Protein AF-A0A1C6DFA5-F1 (afdb_monomer_lite)

Sequence (339 aa):
MYQYFETCDNVVIASPIYFSELTGKLLDIGSRLQLYFSAKQFLHESPELKQKKGVVLLAGGGSGNPQKAYETAVCLMHYMNVQQISPLVCSHNTDHVPAEKDERVLSEIKKTAEFLNPSREEILFSAASVTMKSTPSEKIDLFRSLFRGREDVYALRWHNQKTGKSGYSPVCRNKWIPGICHLPQVKCADCNYRSYEPVTDKTIYLHLAGKDLLCRDVVGIYPMLPDETTYFLAIDFDEENWMEDVSAVRQVCQEHHIPASVERSRSGNGAHLWIFFDTPISAKTARQLGSCLLTLAMQQRHEIHFDSYDRMFPNQDTMPSGGFGNLIALPLQKQALVQ

Secondary structure (DSSP, 8-state):
-HHHHHH-SEEEEEEE-BTTB--HHHHHHHHTTHHHHHHHHHS-----PPPEEEEEEEEE-TT--THHHHHHHHHHHHHTTEEEEPPPEEEE-TTTS-GGG-HHHHHHHHHHHHHHSPPHHHHHHHHHT--TTS-HHHHHHHHHHHS---SS--EEEEE-TTT--EEEEE-BTTTT-TTT--TTTS-GGG-TT--BPP--HHHHHHHHHT--TT--S-EEE--S-TTSEEEEEEEEEESTTHHHHHHHHHHHHHHTT---EEEE-TTSSEEEEEEEEEEEEEHHHHHHHHHHHHHHHHHH-TT---TTEEEEES--SSPPTTS----EE-S--HHHH--

Foldseek 3Di:
DVVCLQPDQEEEAAAEQDQLAGDPVVVVVLVVLVVQVCCVPPVVHHRPGDEHEYEYEYEYADPHDNVHRVVVVVVSVVSSNHPHYDPHQYHYNCVVPPPVRPVVSVVVVVVVVVVRDDDVCRLVVLLVVDDPPDDLVSVLSNLCVFPDAFQQWKWFKDADPVVRDIDIDIAFPCPPPPPQDPPPVDDPLRHPSGRTDGDDSVLSSQQLQQPDPRRRSFMKHAQQDPVQWGFKKKWKFFAPPQVVLLVLLVVLCVVVVFDWDWDQWLVNGIIIIMGGHPDTDHPVVRVVVVVVSSVVSCVVCVPDPSPRTDAMVQRDRDDPPSDSGDIDTRDNRPSSVVD

pLDDT: mean 88.92, std 9.13, range [52.72, 98.31]

Structure (mmCIF, N/CA/C/O backbone):
data_AF-A0A1C6DFA5-F1
#
_entry.id   AF-A0A1C6DFA5-F1
#
loop_
_atom_site.group_PDB
_atom_site.id
_atom_site.type_symbol
_atom_site.label_atom_id
_atom_site.label_alt_id
_atom_site.label_comp_id
_atom_site.label_asym_id
_atom_site.label_entity_id
_atom_site.label_seq_id
_atom_site.pdbx_PDB_ins_code
_atom_site.Cartn_x
_atom_site.Cartn_y
_atom_site.Cartn_z
_atom_site.occupancy
_atom_site.B_iso_or_equiv
_atom_site.auth_seq_id
_atom_site.auth_comp_id
_atom_site.auth_asym_id
_atom_site.auth_atom_id
_atom_site.pdbx_PDB_model_num
ATOM 1 N N . MET A 1 1 ? 17.724 -23.301 6.711 1.00 74.75 1 MET A N 1
ATOM 2 C CA . MET A 1 1 ? 16.496 -24.130 6.661 1.00 74.75 1 MET A CA 1
ATOM 3 C C . MET A 1 1 ? 15.753 -24.052 7.985 1.00 74.75 1 MET A C 1
ATOM 5 O O . MET A 1 1 ? 14.692 -23.459 7.982 1.00 74.75 1 MET A O 1
ATOM 9 N N . TYR A 1 2 ? 16.313 -24.530 9.102 1.00 80.56 2 TYR A N 1
ATOM 10 C CA . TYR A 1 2 ? 15.643 -24.487 10.416 1.00 80.56 2 TYR A CA 1
ATOM 11 C C . TYR A 1 2 ? 15.208 -23.075 10.853 1.00 80.56 2 TYR A C 1
ATOM 13 O O . TYR A 1 2 ? 14.041 -22.873 11.156 1.00 80.56 2 TYR A O 1
ATOM 21 N N . GLN A 1 3 ? 16.073 -22.066 10.690 1.00 80.81 3 GLN A N 1
ATOM 22 C CA . GLN A 1 3 ? 15.718 -20.656 10.928 1.00 80.81 3 GLN A CA 1
ATOM 23 C C . GLN A 1 3 ? 14.509 -20.166 10.101 1.00 80.81 3 GLN A C 1
ATOM 25 O O . GLN A 1 3 ? 13.749 -19.307 10.546 1.00 80.81 3 GLN A O 1
ATOM 30 N N . TYR A 1 4 ? 14.303 -20.708 8.893 1.00 82.44 4 TYR A N 1
ATOM 31 C CA . TYR A 1 4 ? 13.124 -20.365 8.093 1.00 82.44 4 TYR A CA 1
ATOM 32 C C . TYR A 1 4 ? 11.860 -20.993 8.681 1.00 82.44 4 TYR A C 1
ATOM 34 O O . TYR A 1 4 ? 10.842 -20.317 8.739 1.00 82.44 4 TYR A O 1
ATOM 42 N N . PHE A 1 5 ? 11.929 -22.234 9.176 1.00 82.50 5 PHE A N 1
ATOM 43 C CA . PHE A 1 5 ? 10.799 -22.873 9.859 1.00 82.50 5 PHE A CA 1
ATOM 44 C C . PHE A 1 5 ? 10.437 -22.169 11.170 1.00 82.50 5 PHE A C 1
ATOM 46 O O . PHE A 1 5 ? 9.266 -22.091 11.525 1.00 82.50 5 PHE A O 1
ATOM 53 N N . GLU A 1 6 ? 11.416 -21.617 11.878 1.00 82.12 6 GLU A N 1
ATOM 54 C CA . GLU A 1 6 ? 11.171 -20.865 13.112 1.00 82.12 6 GLU A CA 1
ATOM 55 C C . GLU A 1 6 ? 10.458 -19.535 12.841 1.00 82.12 6 GLU A C 1
ATOM 57 O O . GLU A 1 6 ? 9.523 -19.172 13.553 1.00 82.12 6 GLU A O 1
ATOM 62 N N . THR A 1 7 ? 10.853 -18.822 11.784 1.00 81.75 7 THR A N 1
ATOM 63 C CA . THR A 1 7 ? 10.404 -17.437 11.565 1.00 81.75 7 THR A CA 1
ATOM 64 C C . THR A 1 7 ? 9.184 -17.296 10.658 1.00 81.75 7 THR A C 1
ATOM 66 O O . THR A 1 7 ? 8.437 -16.336 10.852 1.00 81.75 7 THR A O 1
ATOM 69 N N . CYS A 1 8 ? 8.954 -18.215 9.710 1.00 88.06 8 CYS A N 1
ATOM 70 C CA . CYS A 1 8 ? 7.877 -18.074 8.730 1.00 88.06 8 CYS A CA 1
ATOM 71 C C . CYS A 1 8 ? 6.484 -18.250 9.346 1.00 88.06 8 CYS A C 1
ATOM 73 O O . CYS A 1 8 ? 6.281 -19.082 10.230 1.00 88.06 8 CYS A O 1
ATOM 75 N N . ASP A 1 9 ? 5.507 -17.505 8.838 1.00 88.00 9 ASP A N 1
ATOM 76 C CA . ASP A 1 9 ? 4.106 -17.614 9.269 1.00 88.00 9 ASP A CA 1
ATOM 77 C C . ASP A 1 9 ? 3.303 -18.568 8.359 1.00 88.00 9 ASP A C 1
ATOM 79 O O . ASP A 1 9 ? 2.272 -19.110 8.752 1.00 88.00 9 ASP A O 1
ATOM 83 N N . ASN A 1 10 ? 3.833 -18.850 7.162 1.00 93.56 10 ASN A N 1
ATOM 84 C CA . ASN A 1 10 ? 3.204 -19.661 6.123 1.00 93.56 10 ASN A CA 1
ATOM 85 C C . ASN A 1 10 ? 4.173 -20.715 5.559 1.00 93.56 10 ASN A C 1
ATOM 87 O O . ASN A 1 10 ? 5.379 -20.474 5.452 1.00 93.56 10 ASN A O 1
ATOM 91 N N . VAL A 1 11 ? 3.642 -21.872 5.152 1.00 94.69 11 VAL A N 1
ATOM 92 C CA . VAL A 1 11 ? 4.383 -22.940 4.458 1.00 94.69 11 VAL A CA 1
ATOM 93 C C . VAL A 1 11 ? 3.665 -23.311 3.165 1.00 94.69 11 VAL A C 1
ATOM 95 O O . VAL A 1 11 ? 2.495 -23.681 3.174 1.00 94.69 11 VAL A O 1
ATOM 98 N N . VAL A 1 12 ? 4.381 -23.273 2.042 1.00 96.38 12 VAL A N 1
ATOM 99 C CA . VAL A 1 12 ? 3.858 -23.727 0.747 1.00 96.38 12 VAL A CA 1
ATOM 100 C C . VAL A 1 12 ? 4.697 -24.899 0.257 1.00 96.38 12 VAL A C 1
ATOM 102 O O . VAL A 1 12 ? 5.897 -24.750 0.025 1.00 96.38 12 VAL A O 1
ATOM 105 N N . ILE A 1 13 ? 4.071 -26.066 0.092 1.00 96.31 13 ILE A N 1
ATOM 106 C CA . ILE A 1 13 ? 4.693 -27.226 -0.553 1.00 96.31 13 ILE A CA 1
ATOM 107 C C . ILE A 1 13 ? 4.200 -27.269 -1.994 1.00 96.31 13 ILE A C 1
ATOM 109 O O . ILE A 1 13 ? 3.054 -27.622 -2.247 1.00 96.31 13 ILE A O 1
ATOM 113 N N . ALA A 1 14 ? 5.077 -26.918 -2.932 1.00 95.69 14 ALA A N 1
ATOM 114 C CA . ALA A 1 14 ? 4.814 -27.017 -4.362 1.00 95.69 14 ALA A CA 1
ATOM 115 C C . ALA A 1 14 ? 5.649 -28.149 -4.971 1.00 95.69 14 ALA A C 1
ATOM 117 O O . ALA A 1 14 ? 6.875 -28.159 -4.829 1.00 95.69 14 ALA A O 1
ATOM 118 N N . SER A 1 15 ? 5.007 -29.114 -5.632 1.00 95.62 15 SER A N 1
ATOM 119 C CA . SER A 1 15 ? 5.707 -30.273 -6.193 1.00 95.62 15 SER A CA 1
ATOM 120 C C . SER A 1 15 ? 5.084 -30.794 -7.482 1.00 95.62 15 SER A C 1
ATOM 122 O O . SER A 1 15 ? 3.861 -30.937 -7.544 1.00 95.62 15 SER A O 1
ATOM 124 N N . PRO A 1 16 ? 5.890 -31.173 -8.490 1.00 94.00 16 PRO A N 1
ATOM 125 C CA . PRO A 1 16 ? 5.412 -32.127 -9.468 1.00 94.00 16 PRO A CA 1
ATOM 126 C C . PRO A 1 16 ? 5.221 -33.505 -8.812 1.00 94.00 16 PRO A C 1
ATOM 128 O O . PRO A 1 16 ? 5.952 -33.874 -7.889 1.00 94.00 16 PRO A O 1
ATOM 131 N N . ILE A 1 17 ? 4.258 -34.274 -9.308 1.00 93.19 17 ILE A N 1
ATOM 132 C CA . ILE A 1 17 ? 3.980 -35.636 -8.856 1.00 93.19 17 ILE A CA 1
ATOM 133 C C . ILE A 1 17 ? 4.772 -36.604 -9.728 1.00 93.19 17 ILE A C 1
ATOM 135 O O . ILE A 1 17 ? 4.510 -36.727 -10.925 1.00 93.19 17 ILE A O 1
ATOM 139 N N . TYR A 1 18 ? 5.699 -37.341 -9.120 1.00 90.94 18 TYR A N 1
ATOM 140 C CA . TYR A 1 18 ? 6.426 -38.420 -9.784 1.00 90.94 18 TYR A CA 1
ATOM 141 C C . TYR A 1 18 ? 6.072 -39.743 -9.119 1.00 90.94 18 TYR A C 1
ATOM 143 O O . TYR A 1 18 ? 6.256 -39.908 -7.918 1.00 90.94 18 TYR A O 1
ATOM 151 N N . PHE A 1 19 ? 5.535 -40.684 -9.900 1.00 90.44 19 PHE A N 1
ATOM 152 C CA . PHE A 1 19 ? 5.088 -41.992 -9.403 1.00 90.44 19 PHE A CA 1
ATOM 153 C C . PHE A 1 19 ? 4.108 -41.898 -8.213 1.00 90.44 19 PHE A C 1
ATOM 155 O O . PHE A 1 19 ? 4.199 -42.660 -7.253 1.00 90.44 19 PHE A O 1
ATOM 162 N N . SER A 1 20 ? 3.143 -40.973 -8.298 1.00 91.38 20 SER A N 1
ATOM 163 C CA . SER A 1 20 ? 2.147 -40.681 -7.247 1.00 91.38 20 SER A CA 1
ATOM 164 C C . SER A 1 20 ? 2.742 -40.175 -5.923 1.00 91.38 20 SER A C 1
ATOM 166 O O . SER A 1 20 ? 2.108 -40.297 -4.880 1.00 91.38 20 SER A O 1
ATOM 168 N N . GLU A 1 21 ? 3.951 -39.609 -5.945 1.00 94.50 21 GLU A N 1
ATOM 169 C CA . GLU A 1 21 ? 4.645 -39.103 -4.758 1.00 94.50 21 GLU A CA 1
ATOM 170 C C . GLU A 1 21 ? 5.249 -37.708 -4.993 1.00 94.50 21 GLU A C 1
ATOM 172 O O . GLU A 1 21 ? 5.458 -37.287 -6.137 1.00 94.50 21 GLU A O 1
ATOM 177 N N . LEU A 1 22 ? 5.539 -36.994 -3.897 1.00 95.81 22 LEU A N 1
ATOM 178 C CA . LEU A 1 22 ? 6.367 -35.787 -3.923 1.00 95.81 22 LEU A CA 1
ATOM 179 C C . LEU A 1 22 ? 7.760 -36.077 -4.497 1.00 95.81 22 LEU A C 1
ATOM 181 O O . LEU A 1 22 ? 8.296 -37.182 -4.397 1.00 95.81 22 LEU A O 1
ATOM 185 N N . THR A 1 23 ? 8.410 -35.048 -5.041 1.00 95.50 23 THR A N 1
ATOM 186 C CA . THR A 1 23 ? 9.792 -35.202 -5.522 1.00 95.50 23 THR A CA 1
ATOM 187 C C . THR A 1 23 ? 10.759 -35.631 -4.415 1.00 95.50 23 THR A C 1
ATOM 189 O O . THR A 1 23 ? 10.672 -35.172 -3.274 1.00 95.50 23 THR A O 1
ATOM 192 N N . GLY A 1 24 ? 11.781 -36.412 -4.780 1.00 94.75 24 GLY A N 1
ATOM 193 C CA . GLY A 1 24 ? 12.825 -36.842 -3.842 1.00 94.75 24 GLY A CA 1
ATOM 194 C C . GLY A 1 24 ? 13.527 -35.688 -3.113 1.00 94.75 24 GLY A C 1
ATOM 195 O O . GLY A 1 24 ? 13.887 -35.834 -1.951 1.00 94.75 24 GLY A O 1
ATOM 196 N N . LYS A 1 25 ? 13.646 -34.507 -3.739 1.00 92.94 25 LYS A N 1
ATOM 197 C CA . LYS A 1 25 ? 14.203 -33.308 -3.085 1.00 92.94 25 LYS A CA 1
ATOM 198 C C . LYS A 1 25 ? 13.346 -32.819 -1.913 1.00 92.94 25 LYS A C 1
ATOM 200 O O . LYS A 1 25 ? 13.897 -32.359 -0.922 1.00 92.94 25 LYS A O 1
ATOM 205 N N . LEU A 1 26 ? 12.018 -32.904 -2.005 1.00 92.06 26 LEU A N 1
ATOM 206 C CA . LEU A 1 26 ? 11.139 -32.554 -0.884 1.00 92.06 26 LEU A CA 1
ATOM 207 C C . LEU A 1 26 ? 11.171 -33.619 0.211 1.00 92.06 26 LEU A C 1
ATOM 209 O O . LEU A 1 26 ? 11.161 -33.272 1.389 1.00 92.06 26 LEU A O 1
ATOM 213 N N . LEU A 1 27 ? 11.256 -34.898 -0.162 1.00 94.19 27 LEU A N 1
ATOM 214 C CA . LEU A 1 27 ? 11.401 -35.992 0.804 1.00 94.19 27 LEU A CA 1
ATOM 215 C C . LEU A 1 27 ? 12.723 -35.895 1.587 1.00 94.19 27 LEU A C 1
ATOM 217 O O . LEU A 1 27 ? 12.751 -36.179 2.785 1.00 94.19 27 LEU A O 1
ATOM 221 N N . ASP A 1 28 ? 13.797 -35.421 0.950 1.00 92.31 28 ASP A N 1
ATOM 222 C CA . ASP A 1 28 ? 15.070 -35.116 1.616 1.00 92.31 28 ASP A CA 1
ATOM 223 C C . ASP A 1 28 ? 14.914 -33.996 2.662 1.00 92.31 28 ASP A C 1
ATOM 225 O O . ASP A 1 28 ? 15.344 -34.139 3.808 1.00 92.31 28 ASP A O 1
ATOM 229 N N . ILE A 1 29 ? 14.192 -32.917 2.326 1.00 86.19 29 ILE A N 1
ATOM 230 C CA . ILE A 1 29 ? 13.840 -31.863 3.295 1.00 86.19 29 ILE A CA 1
ATOM 231 C C . ILE A 1 29 ? 13.016 -32.443 4.450 1.00 86.19 29 ILE A C 1
ATOM 233 O O . ILE A 1 29 ? 13.295 -32.147 5.611 1.00 86.19 29 ILE A O 1
ATOM 237 N N . GLY A 1 30 ? 12.030 -33.288 4.148 1.00 85.94 30 GLY A N 1
ATOM 238 C CA . GLY A 1 30 ? 11.197 -33.941 5.152 1.00 85.94 30 GLY A CA 1
ATOM 239 C C . GLY A 1 30 ? 11.993 -34.821 6.114 1.00 85.94 30 GLY A C 1
ATOM 240 O O . GLY A 1 30 ? 11.780 -34.767 7.323 1.00 85.94 30 GLY A O 1
ATOM 241 N N . SER A 1 31 ? 12.987 -35.549 5.604 1.00 89.94 31 SER A N 1
ATOM 242 C CA . SER A 1 31 ? 13.880 -36.386 6.419 1.00 89.94 31 SER A CA 1
ATOM 243 C C . SER A 1 31 ? 14.635 -35.572 7.475 1.00 89.94 31 SER A C 1
ATOM 245 O O . SER A 1 31 ? 14.887 -36.053 8.577 1.00 89.94 31 SER A O 1
ATOM 247 N N . ARG A 1 32 ? 14.925 -34.296 7.200 1.00 89.62 32 ARG A N 1
ATOM 248 C CA . ARG A 1 32 ? 15.588 -33.391 8.151 1.00 89.62 32 ARG A CA 1
ATOM 249 C C . ARG A 1 32 ? 14.698 -32.943 9.312 1.00 89.62 32 ARG A C 1
ATOM 251 O O . ARG A 1 32 ? 15.219 -32.506 10.336 1.00 89.62 32 ARG A O 1
ATOM 258 N N . LEU A 1 33 ? 13.376 -33.077 9.192 1.00 86.69 33 LEU A N 1
ATOM 259 C CA . LEU A 1 33 ? 12.437 -32.778 10.280 1.00 86.69 33 LEU A CA 1
ATOM 260 C C . LEU A 1 33 ? 12.493 -33.822 11.405 1.00 86.69 33 LEU A C 1
ATOM 262 O O . LEU A 1 33 ? 11.982 -33.567 12.495 1.00 86.69 33 LEU A O 1
ATOM 266 N N . GLN A 1 34 ? 13.171 -34.957 11.194 1.00 86.75 34 GLN A N 1
ATOM 267 C CA . GLN A 1 34 ? 13.422 -35.947 12.246 1.00 86.75 34 GLN A CA 1
ATOM 268 C C . GLN A 1 34 ? 14.152 -35.354 13.457 1.00 86.75 34 GLN A C 1
ATOM 270 O O . GLN A 1 34 ? 13.981 -35.856 14.566 1.00 86.75 34 GLN A O 1
ATOM 275 N N . LEU A 1 35 ? 14.916 -34.269 13.283 1.00 85.81 35 LEU A N 1
ATOM 276 C CA . LEU A 1 35 ? 15.509 -33.540 14.407 1.00 85.81 35 LEU A CA 1
ATOM 277 C C . LEU A 1 35 ? 14.440 -32.947 15.333 1.00 85.81 35 LEU A C 1
ATOM 279 O O . LEU A 1 35 ? 14.546 -33.104 16.544 1.00 85.81 35 LEU A O 1
ATOM 283 N N . TYR A 1 36 ? 13.383 -32.339 14.783 1.00 83.56 36 TYR A N 1
ATOM 284 C CA . TYR A 1 36 ? 12.273 -31.804 15.578 1.00 83.56 36 TYR A CA 1
ATOM 285 C C . TYR A 1 36 ? 11.482 -32.915 16.268 1.00 83.56 36 TYR A C 1
ATOM 287 O O . TYR A 1 36 ? 11.129 -32.787 17.440 1.00 83.56 36 TYR A O 1
ATOM 295 N N . PHE A 1 37 ? 11.250 -34.030 15.567 1.00 83.94 37 PHE A N 1
ATOM 296 C CA . PHE A 1 37 ? 10.645 -35.216 16.172 1.00 83.94 37 PHE A CA 1
ATOM 297 C C . PHE A 1 37 ? 11.487 -35.736 17.343 1.00 83.94 37 PHE A C 1
ATOM 299 O O . PHE A 1 37 ? 10.955 -35.975 18.423 1.00 83.94 37 PHE A O 1
ATOM 306 N N . SER A 1 38 ? 12.800 -35.867 17.147 1.00 86.38 38 SER A N 1
ATOM 307 C CA . SER A 1 38 ? 13.707 -36.427 18.150 1.00 86.38 38 SER A CA 1
ATOM 308 C C . SER A 1 38 ? 13.848 -35.516 19.369 1.00 86.38 38 SER A C 1
ATOM 310 O O . SER A 1 38 ? 13.804 -36.005 20.497 1.00 86.38 38 SER A O 1
ATOM 312 N N . ALA A 1 39 ? 13.944 -34.200 19.154 1.00 84.44 39 ALA A N 1
ATOM 313 C CA . ALA A 1 39 ? 13.955 -33.205 20.224 1.00 84.44 39 ALA A CA 1
ATOM 314 C C . ALA A 1 39 ? 12.695 -33.317 21.096 1.00 84.44 39 ALA A C 1
ATOM 316 O O . ALA A 1 39 ? 12.789 -33.473 22.314 1.00 84.44 39 ALA A O 1
ATOM 317 N N . LYS A 1 40 ? 11.516 -33.368 20.462 1.00 83.06 40 LYS A N 1
ATOM 318 C CA . LYS A 1 40 ? 10.236 -33.465 21.170 1.00 83.06 40 LYS A CA 1
ATOM 319 C C . LYS A 1 40 ? 10.054 -34.801 21.889 1.00 83.06 40 LYS A C 1
ATOM 321 O O . LYS A 1 40 ? 9.613 -34.825 23.036 1.00 83.06 40 LYS A O 1
ATOM 326 N N . GLN A 1 41 ? 10.360 -35.907 21.214 1.00 85.06 41 GLN A N 1
ATOM 327 C CA . GLN A 1 41 ? 10.030 -37.249 21.690 1.00 85.06 41 GLN A CA 1
ATOM 328 C C . GLN A 1 41 ? 11.044 -37.803 22.694 1.00 85.06 41 GLN A C 1
ATOM 330 O O . GLN A 1 41 ? 10.646 -38.508 23.618 1.00 85.06 41 GLN A O 1
ATOM 335 N N . PHE A 1 42 ? 12.337 -37.520 22.507 1.00 88.25 42 PHE A N 1
ATOM 336 C CA . PHE A 1 42 ? 13.410 -38.141 23.292 1.00 88.25 42 PHE A CA 1
ATOM 337 C C . PHE A 1 42 ? 14.143 -37.165 24.206 1.00 88.25 42 PHE A C 1
ATOM 339 O O . PHE A 1 42 ? 14.624 -37.581 25.255 1.00 88.25 42 PHE A O 1
ATOM 346 N N . LEU A 1 43 ? 14.240 -35.887 23.825 1.00 84.19 43 LEU A N 1
ATOM 347 C CA . LEU A 1 43 ? 14.923 -34.870 24.635 1.00 84.19 43 LEU A CA 1
ATOM 348 C C . LEU A 1 43 ? 13.952 -34.054 25.497 1.00 84.19 43 LEU A C 1
ATOM 350 O O . LEU A 1 43 ? 14.392 -33.297 26.355 1.00 84.19 43 LEU A O 1
ATOM 354 N N . HIS A 1 44 ? 12.640 -34.215 25.286 1.00 81.50 44 HIS A N 1
ATOM 355 C CA . HIS A 1 44 ? 11.589 -33.392 25.897 1.00 81.50 44 HIS A CA 1
ATOM 356 C C . HIS A 1 44 ? 11.775 -31.885 25.645 1.00 81.50 44 HIS A C 1
ATOM 358 O O . HIS A 1 44 ? 11.243 -31.045 26.370 1.00 81.50 44 HIS A O 1
ATOM 364 N N . GLU A 1 45 ? 12.493 -31.543 24.577 1.00 80.62 45 GLU A N 1
ATOM 365 C CA . GLU A 1 45 ? 12.683 -30.182 24.105 1.00 80.62 45 GLU A CA 1
ATOM 366 C C . GLU A 1 45 ? 11.602 -29.874 23.069 1.00 80.62 45 GLU A C 1
ATOM 368 O O . GLU A 1 45 ? 11.434 -30.591 22.083 1.00 80.62 45 GLU A O 1
ATOM 373 N N . SER A 1 46 ? 10.845 -28.801 23.283 1.00 67.69 46 SER A N 1
ATOM 374 C CA . SER A 1 46 ? 9.857 -28.328 22.313 1.00 67.69 46 SER A CA 1
ATOM 375 C C . SER A 1 46 ? 10.381 -27.051 21.667 1.00 67.69 46 SER A C 1
ATOM 377 O O . SER A 1 46 ? 10.234 -25.986 22.264 1.00 67.69 46 SER A O 1
ATOM 379 N N . PRO A 1 47 ? 11.014 -27.123 20.482 1.00 68.06 47 PRO A N 1
ATOM 380 C CA . PRO A 1 47 ? 11.385 -25.917 19.762 1.00 68.06 47 PRO A CA 1
ATOM 381 C C . PRO A 1 47 ? 10.121 -25.099 19.499 1.00 68.06 47 PRO A C 1
ATOM 383 O O . PRO A 1 47 ? 9.134 -25.623 18.975 1.00 68.06 47 PRO A O 1
ATOM 386 N N . GLU A 1 48 ? 10.144 -23.829 19.900 1.00 71.69 48 GLU A N 1
ATOM 387 C CA . GLU A 1 48 ? 9.023 -22.899 19.762 1.00 71.69 48 GLU A CA 1
ATOM 388 C C . GLU A 1 48 ? 8.834 -22.510 18.290 1.00 71.69 48 GLU A C 1
ATOM 390 O O . GLU A 1 48 ? 9.176 -21.418 17.841 1.00 71.69 48 GLU A O 1
ATOM 395 N N . LEU A 1 49 ? 8.301 -23.433 17.492 1.00 81.00 49 LEU A N 1
ATOM 396 C CA . LEU A 1 49 ? 7.849 -23.120 16.146 1.00 81.00 49 LEU A CA 1
ATOM 397 C C . LEU A 1 49 ? 6.542 -22.335 16.254 1.00 81.00 49 LEU A C 1
ATOM 399 O O . LEU A 1 49 ? 5.583 -22.813 16.860 1.00 81.00 49 LEU A O 1
ATOM 403 N N . LYS A 1 50 ? 6.463 -21.162 15.619 1.00 82.38 50 LYS A N 1
ATOM 404 C CA . LYS A 1 50 ? 5.187 -20.444 15.465 1.00 82.38 50 LYS A CA 1
ATOM 405 C C . LYS A 1 50 ? 4.140 -21.339 14.802 1.00 82.38 50 LYS A C 1
ATOM 407 O O . LYS A 1 50 ? 4.501 -22.122 13.922 1.00 82.38 50 LYS A O 1
ATOM 412 N N . GLN A 1 51 ? 2.871 -21.169 15.167 1.00 88.75 51 GLN A N 1
ATOM 413 C CA . GLN A 1 51 ? 1.751 -21.763 14.431 1.00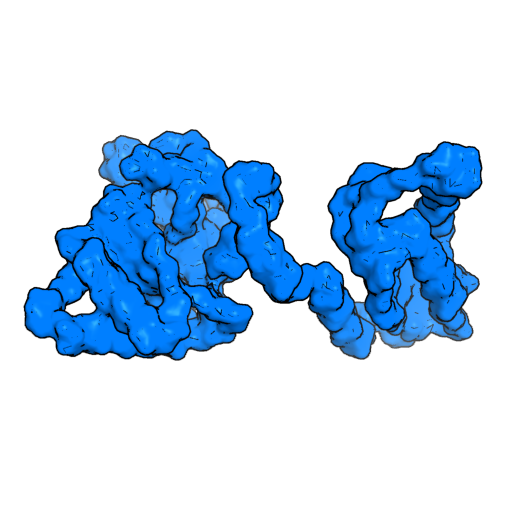 88.75 51 GLN A CA 1
ATOM 414 C C . GLN A 1 51 ? 1.680 -21.172 13.021 1.00 88.75 51 GLN A C 1
ATOM 416 O O . GLN A 1 51 ? 1.906 -19.975 12.850 1.00 88.75 51 GLN A O 1
ATOM 421 N N . LYS A 1 52 ? 1.385 -22.011 12.022 1.00 91.12 52 LYS A N 1
ATOM 422 C CA . LYS A 1 52 ? 1.439 -21.611 10.607 1.00 91.12 52 LYS A CA 1
ATOM 423 C C . LYS A 1 52 ? 0.206 -22.030 9.818 1.00 91.12 52 LYS A C 1
ATOM 425 O O . LYS A 1 52 ? -0.461 -23.008 10.174 1.00 91.12 52 LYS A O 1
ATOM 430 N N . LYS A 1 53 ? -0.027 -21.341 8.699 1.00 94.56 53 LYS A N 1
ATOM 431 C CA . LYS A 1 53 ? -0.950 -21.774 7.636 1.00 94.56 53 LYS A CA 1
ATOM 432 C C . LYS A 1 53 ? -0.176 -22.490 6.519 1.00 94.56 53 LYS A C 1
ATOM 434 O O . LYS A 1 53 ? 1.003 -22.214 6.287 1.00 94.56 53 LYS A O 1
ATOM 439 N N . GLY A 1 54 ? -0.825 -23.437 5.849 1.00 96.25 54 GLY A N 1
ATOM 440 C CA . GLY A 1 54 ? -0.208 -24.327 4.868 1.00 96.25 54 GLY A CA 1
ATOM 441 C C . GLY A 1 54 ? -0.991 -24.435 3.568 1.00 96.25 54 GLY A C 1
ATOM 442 O O . GLY A 1 54 ? -2.216 -24.522 3.586 1.00 96.25 54 GLY A O 1
ATOM 443 N N . VAL A 1 55 ? -0.285 -24.482 2.439 1.00 97.75 55 VAL A N 1
ATOM 444 C CA . VAL A 1 55 ? -0.874 -24.746 1.115 1.00 97.75 55 VAL A CA 1
ATOM 445 C C . VAL A 1 55 ? -0.063 -25.810 0.386 1.00 97.75 55 VAL A C 1
ATOM 447 O O . VAL A 1 55 ? 1.167 -25.728 0.316 1.00 97.75 55 VAL A O 1
ATOM 450 N N . VAL A 1 56 ? -0.751 -26.805 -0.176 1.00 97.56 56 VAL A N 1
ATOM 451 C CA . VAL A 1 56 ? -0.138 -27.840 -1.016 1.00 97.56 56 VAL A CA 1
ATOM 452 C C . VAL A 1 56 ? -0.547 -27.613 -2.469 1.00 97.56 56 VAL A C 1
ATOM 454 O O . VAL A 1 56 ? -1.736 -27.615 -2.788 1.00 97.56 56 VAL A O 1
ATOM 457 N N . LEU A 1 57 ? 0.449 -27.421 -3.334 1.00 97.06 57 LEU A N 1
ATOM 458 C CA . LEU A 1 57 ? 0.297 -27.239 -4.774 1.00 97.06 57 LEU A CA 1
ATOM 459 C C . LEU A 1 57 ? 0.929 -28.432 -5.495 1.00 97.06 57 LEU A C 1
ATOM 461 O O . LEU A 1 57 ? 2.144 -28.632 -5.416 1.00 97.06 57 LEU A O 1
ATOM 465 N N . LEU A 1 58 ? 0.125 -29.214 -6.211 1.00 95.94 58 LEU A N 1
ATOM 466 C CA . LEU A 1 58 ? 0.604 -30.368 -6.969 1.00 95.94 58 LEU A CA 1
ATOM 467 C C . LEU A 1 58 ? 0.344 -30.214 -8.469 1.00 95.94 58 LEU A C 1
ATOM 469 O O . LEU A 1 58 ? -0.687 -29.689 -8.890 1.00 95.94 58 LEU A O 1
ATOM 473 N N . ALA A 1 59 ? 1.276 -30.704 -9.284 1.00 94.75 59 ALA A 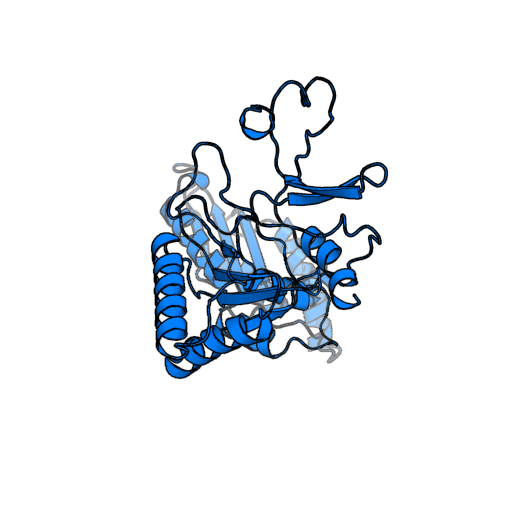N 1
ATOM 474 C CA . ALA A 1 59 ? 1.109 -30.796 -10.732 1.00 94.75 59 ALA A CA 1
ATOM 475 C C . ALA A 1 59 ? 1.556 -32.173 -11.234 1.00 94.75 59 ALA A C 1
ATOM 477 O O . ALA A 1 59 ? 2.622 -32.645 -10.852 1.00 94.75 59 ALA A O 1
ATOM 478 N N . GLY A 1 60 ? 0.778 -32.838 -12.084 1.00 91.56 60 GLY A N 1
ATOM 479 C CA . GLY A 1 60 ? 1.134 -34.180 -12.551 1.00 91.56 60 GLY A CA 1
ATOM 480 C C . GLY A 1 60 ? 0.467 -34.584 -13.859 1.00 91.56 60 GLY A C 1
ATOM 481 O O . GLY A 1 60 ? -0.673 -34.214 -14.136 1.00 91.56 60 GLY A O 1
ATOM 482 N N . GLY A 1 61 ? 1.192 -35.373 -14.650 1.00 88.62 61 GLY A N 1
ATOM 483 C CA . GLY A 1 61 ? 0.683 -36.059 -15.835 1.00 88.62 61 GLY A CA 1
ATOM 484 C C . GLY A 1 61 ? 0.300 -37.515 -15.548 1.00 88.62 61 GLY A C 1
ATOM 485 O O . GLY A 1 61 ? 0.578 -38.061 -14.477 1.00 88.62 61 GLY A O 1
ATOM 486 N N . GLY A 1 62 ? -0.307 -38.159 -16.537 1.00 83.69 62 GLY A N 1
ATOM 487 C CA . GLY A 1 62 ? -0.623 -39.580 -16.552 1.00 83.69 62 GLY A CA 1
ATOM 488 C C . GLY A 1 62 ? -1.855 -39.962 -15.735 1.00 83.69 62 GLY A C 1
ATOM 489 O O . GLY A 1 62 ? -2.676 -39.133 -15.364 1.00 83.69 62 GLY A O 1
ATOM 490 N N . SER A 1 63 ? -1.985 -41.259 -15.454 1.00 75.38 63 SER A N 1
ATOM 491 C CA . SER A 1 63 ? -3.114 -41.853 -14.722 1.00 75.38 63 SER A CA 1
ATOM 492 C C . SER A 1 63 ? -2.850 -42.019 -13.218 1.00 75.38 63 SER A C 1
ATOM 494 O O . SER A 1 63 ? -3.470 -42.866 -12.573 1.00 75.38 63 SER A O 1
ATOM 496 N N . GLY A 1 64 ? -1.863 -41.300 -12.675 1.00 76.00 64 GLY A N 1
ATOM 497 C CA . GLY A 1 64 ? -1.513 -41.348 -11.255 1.00 76.00 64 GLY A CA 1
ATOM 498 C C . GLY A 1 64 ? -2.605 -40.763 -10.357 1.00 76.00 64 GLY A C 1
ATOM 499 O O . GLY A 1 64 ? -3.589 -40.206 -10.834 1.00 76.00 64 GLY A O 1
ATOM 500 N N . ASN A 1 65 ? -2.435 -40.894 -9.039 1.00 85.50 65 ASN A N 1
ATOM 501 C CA . ASN A 1 65 ? -3.330 -40.277 -8.060 1.00 85.50 65 ASN A CA 1
ATOM 502 C C . ASN A 1 65 ? -2.531 -39.300 -7.174 1.00 85.50 65 ASN A C 1
ATOM 504 O O . ASN A 1 65 ? -1.542 -39.723 -6.568 1.00 85.50 65 ASN A O 1
ATOM 508 N N . PRO A 1 66 ? -2.937 -38.018 -7.058 1.00 92.38 66 PRO A N 1
ATOM 509 C CA . PRO A 1 66 ? -2.243 -37.033 -6.226 1.00 92.38 66 PRO A CA 1
ATOM 510 C C . PRO A 1 66 ? -2.373 -37.285 -4.717 1.00 92.38 66 PRO A C 1
ATOM 512 O O . PRO A 1 66 ? -1.618 -36.703 -3.940 1.00 92.38 66 PRO A O 1
ATOM 515 N N . GLN A 1 67 ? -3.311 -38.136 -4.293 1.00 93.75 67 GLN A N 1
ATOM 516 C CA . GLN A 1 67 ? -3.686 -38.314 -2.891 1.00 93.75 67 GLN A CA 1
ATOM 517 C C . GLN A 1 67 ? -2.502 -38.702 -2.002 1.00 93.75 67 GLN A C 1
ATOM 519 O O . GLN A 1 67 ? -2.308 -38.103 -0.949 1.00 93.75 67 GLN A O 1
ATOM 524 N N . LYS A 1 68 ? -1.670 -39.650 -2.442 1.00 94.44 68 LYS A N 1
ATOM 525 C CA . LYS A 1 68 ? -0.511 -40.094 -1.661 1.00 94.44 68 LYS A CA 1
ATOM 526 C C . LYS A 1 68 ? 0.509 -38.964 -1.472 1.00 94.44 68 LYS A C 1
ATOM 528 O O . LYS A 1 68 ? 0.927 -38.699 -0.351 1.00 94.44 68 LYS A O 1
ATOM 533 N N . ALA A 1 69 ? 0.852 -38.249 -2.545 1.00 95.38 69 ALA A N 1
ATOM 534 C CA . ALA A 1 69 ? 1.743 -37.090 -2.475 1.00 95.38 69 ALA A CA 1
ATOM 535 C C . ALA A 1 69 ? 1.192 -35.991 -1.545 1.00 95.38 69 ALA A C 1
ATOM 537 O O . ALA A 1 69 ? 1.945 -35.365 -0.796 1.00 95.38 69 ALA A O 1
ATOM 538 N N . TYR A 1 70 ? -0.126 -35.772 -1.568 1.00 96.44 70 TYR A N 1
ATOM 539 C CA . TYR A 1 70 ? -0.798 -34.836 -0.671 1.00 96.44 70 TYR A CA 1
ATOM 540 C C . TYR A 1 70 ? -0.720 -35.279 0.798 1.00 96.44 70 TYR A C 1
ATOM 542 O O . TYR A 1 70 ? -0.340 -34.478 1.649 1.00 96.44 70 TYR A O 1
ATOM 550 N N . GLU A 1 71 ? -0.997 -36.548 1.100 1.00 96.56 71 GLU A N 1
ATOM 551 C CA . GLU A 1 71 ? -0.879 -37.109 2.454 1.00 96.56 71 GLU A CA 1
ATOM 552 C C . GLU A 1 71 ? 0.549 -36.987 2.999 1.00 96.56 71 GLU A C 1
ATOM 554 O O . GLU A 1 71 ? 0.748 -36.555 4.139 1.00 96.56 71 GLU A O 1
ATOM 559 N N . THR A 1 72 ? 1.554 -37.273 2.164 1.00 95.94 72 THR A N 1
ATOM 560 C CA . THR A 1 72 ? 2.961 -37.052 2.510 1.00 95.94 72 THR A CA 1
ATOM 561 C C . THR A 1 72 ? 3.228 -35.575 2.815 1.00 95.94 72 THR A C 1
ATOM 563 O O . THR A 1 72 ? 3.847 -35.263 3.833 1.00 95.94 72 THR A O 1
ATOM 566 N N . ALA A 1 73 ? 2.739 -34.643 1.988 1.00 96.56 73 ALA A N 1
ATOM 567 C CA . ALA A 1 73 ? 2.920 -33.204 2.205 1.00 96.56 73 ALA A CA 1
ATOM 568 C C . ALA A 1 73 ? 2.288 -32.726 3.523 1.00 96.56 73 ALA A C 1
ATOM 570 O O . ALA A 1 73 ? 2.926 -31.992 4.279 1.00 96.56 73 ALA A O 1
ATOM 571 N N . VAL A 1 74 ? 1.068 -33.179 3.823 1.00 95.56 74 VAL A N 1
ATOM 572 C CA . VAL A 1 74 ? 0.361 -32.876 5.077 1.00 95.56 74 VAL A CA 1
ATOM 573 C C . VAL A 1 74 ? 1.146 -33.393 6.286 1.00 95.56 74 VAL A C 1
ATOM 575 O O . VAL A 1 74 ? 1.297 -32.672 7.273 1.00 95.56 74 VAL A O 1
ATOM 578 N N . CYS A 1 75 ? 1.715 -34.599 6.197 1.00 92.12 75 CYS A N 1
ATOM 579 C CA . CYS A 1 75 ? 2.578 -35.148 7.244 1.00 92.12 75 CYS A CA 1
ATOM 580 C C . CYS A 1 75 ? 3.801 -34.250 7.503 1.00 92.12 75 CYS A C 1
ATOM 582 O O . CYS A 1 75 ? 4.089 -33.904 8.649 1.00 92.12 75 CYS A O 1
ATOM 584 N N . LEU A 1 76 ? 4.482 -33.791 6.447 1.00 92.19 76 LEU A N 1
ATOM 585 C CA . LEU A 1 76 ? 5.615 -32.870 6.587 1.00 92.19 76 LEU A CA 1
ATOM 586 C C . LEU A 1 76 ? 5.200 -31.532 7.215 1.00 92.19 76 LEU A C 1
ATOM 588 O O . LEU A 1 76 ? 5.890 -31.031 8.101 1.00 92.19 76 LEU A O 1
ATOM 592 N N . MET A 1 77 ? 4.064 -30.973 6.795 1.00 93.50 77 MET A N 1
ATOM 593 C CA . MET A 1 77 ? 3.517 -29.727 7.340 1.00 93.50 77 MET A CA 1
ATOM 594 C C . MET A 1 77 ? 3.208 -29.822 8.836 1.00 93.50 77 MET A C 1
ATOM 596 O O . MET A 1 77 ? 3.486 -28.878 9.578 1.00 93.50 77 MET A O 1
ATOM 600 N N . HIS A 1 78 ? 2.710 -30.969 9.302 1.00 90.06 78 HIS A N 1
ATOM 601 C CA . HIS A 1 78 ? 2.462 -31.200 10.724 1.00 90.06 78 HIS A CA 1
ATOM 602 C C . HIS A 1 78 ? 3.742 -31.036 11.560 1.00 90.06 78 HIS A C 1
ATOM 604 O O . HIS A 1 78 ? 3.746 -30.339 12.576 1.00 90.06 78 HIS A O 1
ATOM 610 N N . TYR A 1 79 ? 4.865 -31.587 11.089 1.00 88.38 79 TYR A N 1
ATOM 611 C CA . TYR A 1 79 ? 6.167 -31.434 11.751 1.00 88.38 79 TYR A CA 1
ATOM 612 C C . TYR A 1 79 ? 6.759 -30.019 11.655 1.00 88.38 79 TYR A C 1
ATOM 614 O O . TYR A 1 79 ? 7.689 -29.699 12.391 1.00 88.38 79 TYR A O 1
ATOM 622 N N . MET A 1 80 ? 6.210 -29.159 10.795 1.00 89.25 80 MET A N 1
ATOM 623 C CA . MET A 1 80 ? 6.552 -27.734 10.701 1.00 89.25 80 MET A CA 1
ATOM 624 C C . MET A 1 80 ? 5.605 -26.833 11.520 1.00 89.25 80 MET A C 1
ATOM 626 O O . MET A 1 80 ? 5.659 -25.611 11.384 1.00 89.25 80 MET A O 1
ATOM 630 N N . ASN A 1 81 ? 4.744 -27.417 12.364 1.00 90.25 81 ASN A N 1
ATOM 631 C CA . ASN A 1 81 ? 3.716 -26.733 13.157 1.00 90.25 81 ASN A CA 1
ATOM 632 C C . ASN A 1 81 ? 2.668 -25.961 12.325 1.00 90.25 81 ASN A C 1
ATOM 634 O O . ASN A 1 81 ? 2.168 -24.905 12.725 1.00 90.25 81 ASN A O 1
ATOM 638 N N . VAL A 1 82 ? 2.319 -26.494 11.153 1.00 93.00 82 VAL A N 1
ATOM 639 C CA . VAL A 1 82 ? 1.182 -26.005 10.366 1.00 93.00 82 VAL A CA 1
ATOM 640 C C . VAL A 1 82 ? -0.117 -26.522 10.989 1.00 93.00 82 VAL A C 1
ATOM 642 O O . VAL A 1 82 ? -0.315 -27.730 11.102 1.00 93.00 82 VAL A O 1
ATOM 645 N N . GLN A 1 83 ? -1.000 -25.606 11.386 1.00 90.06 83 GLN A N 1
ATOM 646 C CA . GLN A 1 83 ? -2.260 -25.918 12.077 1.00 90.06 83 GLN A CA 1
ATOM 647 C C . GLN A 1 83 ? -3.479 -25.831 11.155 1.00 90.06 83 GLN A C 1
ATOM 649 O O . GLN A 1 83 ? -4.497 -26.473 11.400 1.00 90.06 83 GLN A O 1
ATOM 654 N N . GLN A 1 84 ? -3.380 -25.040 10.087 1.00 92.94 84 GLN A N 1
ATOM 655 C CA . GLN A 1 84 ? -4.447 -24.863 9.108 1.00 92.94 84 GLN A CA 1
ATOM 656 C C . GLN A 1 84 ? -3.885 -25.135 7.721 1.00 92.94 84 GLN A C 1
ATOM 658 O O . GLN A 1 84 ? -2.895 -24.520 7.331 1.00 92.94 84 GLN A O 1
ATOM 663 N N . ILE A 1 85 ? -4.513 -26.038 6.974 1.00 95.50 85 ILE A N 1
ATOM 664 C CA . ILE A 1 85 ? -4.100 -26.391 5.614 1.00 95.50 85 ILE A CA 1
ATOM 665 C C . ILE A 1 85 ? -5.275 -26.103 4.684 1.00 95.50 85 ILE A C 1
ATOM 667 O O . ILE A 1 85 ? -6.394 -26.544 4.951 1.00 95.50 85 ILE A O 1
ATOM 671 N N . SER A 1 86 ? -5.036 -25.343 3.615 1.00 94.69 86 SER A N 1
ATOM 672 C CA . SER A 1 86 ? -6.057 -25.102 2.596 1.00 94.69 86 SER A CA 1
ATOM 673 C C . SER A 1 86 ? -6.435 -26.405 1.883 1.00 94.69 86 SER A C 1
ATOM 675 O O . SER A 1 86 ? -5.635 -27.344 1.854 1.00 94.69 86 SER A O 1
ATOM 677 N N . PRO A 1 87 ? -7.594 -26.464 1.207 1.00 95.06 87 PRO A N 1
ATOM 678 C CA . PRO A 1 87 ? -7.858 -27.537 0.255 1.00 95.06 87 PRO A CA 1
ATOM 679 C C . PRO A 1 87 ? -6.702 -27.703 -0.744 1.00 95.06 87 PRO A C 1
ATOM 681 O O . PRO A 1 87 ? -6.070 -26.715 -1.136 1.00 95.06 87 PRO A O 1
ATOM 684 N N . LEU A 1 88 ? -6.429 -28.952 -1.131 1.00 95.31 88 LEU A N 1
ATOM 685 C CA . LEU A 1 88 ? -5.412 -29.291 -2.124 1.00 95.31 88 LEU A CA 1
ATOM 686 C C . LEU A 1 88 ? -5.691 -28.555 -3.437 1.00 95.31 88 LEU A C 1
ATOM 688 O O . LEU A 1 88 ? -6.784 -28.665 -3.990 1.00 95.31 88 LEU A O 1
ATOM 692 N N . VAL A 1 89 ? -4.663 -27.899 -3.972 1.00 95.88 89 VAL A N 1
ATOM 693 C CA . VAL A 1 89 ? -4.678 -27.362 -5.331 1.00 95.88 89 VAL A CA 1
ATOM 694 C C . VAL A 1 89 ? -3.857 -28.293 -6.205 1.00 95.88 89 VAL A C 1
ATOM 696 O O . VAL A 1 89 ? -2.648 -28.441 -6.017 1.00 95.88 89 VAL A O 1
ATOM 699 N N . CYS A 1 90 ? -4.515 -28.949 -7.155 1.00 94.31 90 CYS A N 1
ATOM 700 C CA . CYS A 1 90 ? -3.866 -29.924 -8.021 1.00 94.31 90 CYS A CA 1
ATOM 701 C C . CYS A 1 90 ? -4.265 -29.718 -9.482 1.00 94.31 90 CYS A C 1
ATOM 703 O O . CYS A 1 90 ? -5.451 -29.798 -9.819 1.00 94.31 90 CYS A O 1
ATOM 705 N N . SER A 1 91 ? -3.269 -29.530 -10.351 1.00 93.62 91 SER A N 1
ATOM 706 C CA . SER A 1 91 ? -3.433 -29.672 -11.800 1.00 93.62 91 SER A CA 1
ATOM 707 C C . SER A 1 91 ? -2.980 -31.070 -12.204 1.00 93.62 91 SER A C 1
ATOM 709 O O . SER A 1 91 ? -1.798 -31.403 -12.116 1.00 93.62 91 SER A O 1
ATOM 711 N N . HIS A 1 92 ? -3.932 -31.921 -12.574 1.00 88.69 92 HIS A N 1
ATOM 712 C CA . HIS A 1 92 ? -3.663 -33.287 -13.022 1.00 88.69 92 HIS A CA 1
ATOM 713 C C . HIS A 1 92 ? -3.907 -33.408 -14.530 1.00 88.69 92 HIS A C 1
ATOM 715 O O . HIS A 1 92 ? -4.615 -32.586 -15.106 1.00 88.69 92 HIS A O 1
ATOM 721 N N . ASN A 1 93 ? -3.371 -34.455 -15.160 1.00 86.19 93 ASN A N 1
ATOM 722 C CA . ASN A 1 93 ? -3.433 -34.684 -16.609 1.00 86.19 93 ASN A CA 1
ATOM 723 C C . ASN A 1 93 ? -2.724 -33.582 -17.413 1.00 86.19 93 ASN A C 1
ATOM 725 O O . ASN A 1 93 ? -3.174 -33.189 -18.495 1.00 86.19 93 ASN A O 1
ATOM 729 N N . THR A 1 94 ? -1.586 -33.104 -16.898 1.00 88.75 94 THR A N 1
ATOM 730 C CA . THR A 1 94 ? -0.821 -32.022 -17.533 1.00 88.75 94 THR A CA 1
ATOM 731 C C . THR A 1 94 ? -0.260 -32.377 -18.912 1.00 88.75 94 THR A C 1
ATOM 733 O O . THR A 1 94 ? 0.165 -31.486 -19.642 1.00 88.75 94 THR A O 1
ATOM 736 N N . ASP A 1 95 ? -0.290 -33.658 -19.295 1.00 89.31 95 ASP A N 1
ATOM 737 C CA . ASP A 1 95 ? 0.061 -34.123 -20.645 1.00 89.31 95 ASP A CA 1
ATOM 738 C C . ASP A 1 95 ? -0.929 -33.638 -21.717 1.00 89.31 95 ASP A C 1
ATOM 740 O O . ASP A 1 95 ? -0.596 -33.603 -22.901 1.00 89.31 95 ASP A O 1
ATOM 744 N N . HIS A 1 96 ? -2.149 -33.268 -21.312 1.00 89.12 96 HIS A N 1
ATOM 745 C CA . HIS A 1 96 ? -3.207 -32.803 -22.211 1.00 89.12 96 HIS A CA 1
ATOM 746 C C . HIS A 1 96 ? -3.496 -31.311 -22.054 1.00 89.12 96 HIS A C 1
ATOM 748 O O . HIS A 1 96 ? -3.666 -30.607 -23.049 1.00 89.12 96 HIS A O 1
ATOM 754 N N . VAL A 1 97 ? -3.548 -30.823 -20.814 1.00 88.06 97 VAL A N 1
ATOM 755 C CA . VAL A 1 97 ? -3.777 -29.408 -20.507 1.00 88.06 97 VAL A CA 1
ATOM 756 C C . VAL A 1 97 ? -2.605 -28.908 -19.670 1.00 88.06 97 VAL A C 1
ATOM 758 O O . VAL A 1 97 ? -2.471 -29.324 -18.523 1.00 88.06 97 VAL A O 1
ATOM 761 N N . PRO A 1 98 ? -1.747 -28.019 -20.202 1.00 91.06 98 PRO A N 1
ATOM 762 C CA . PRO A 1 98 ? -0.678 -27.421 -19.413 1.00 91.06 98 PRO A CA 1
ATOM 763 C C . PRO A 1 98 ? -1.235 -26.757 -18.151 1.00 91.06 98 PRO A C 1
ATOM 765 O O . PRO A 1 98 ? -2.248 -26.064 -18.223 1.00 91.06 98 PRO A O 1
ATOM 768 N N . ALA A 1 99 ? -0.550 -26.908 -17.015 1.00 88.38 99 ALA A N 1
ATOM 769 C CA . ALA A 1 99 ? -1.018 -26.376 -15.730 1.00 88.38 99 ALA A CA 1
ATOM 770 C C . ALA A 1 99 ? -1.278 -24.854 -15.757 1.00 88.38 99 ALA A C 1
ATOM 772 O O . ALA A 1 99 ? -2.171 -24.361 -15.077 1.00 88.38 99 ALA A O 1
ATOM 773 N N . GLU A 1 100 ? -0.545 -24.109 -16.590 1.00 89.19 100 GLU A N 1
ATOM 774 C CA . GLU A 1 100 ? -0.734 -22.664 -16.798 1.00 89.19 100 GLU A CA 1
ATOM 775 C C . GLU A 1 100 ? -2.065 -22.295 -17.482 1.00 89.19 100 GLU A C 1
ATOM 777 O O . GLU A 1 100 ? -2.463 -21.134 -17.452 1.00 89.19 100 GLU A O 1
ATOM 782 N N . LYS A 1 101 ? -2.745 -23.265 -18.108 1.00 91.06 101 LYS A N 1
ATOM 783 C CA . LYS A 1 101 ? -4.033 -23.097 -18.802 1.00 91.06 101 LYS A CA 1
ATOM 784 C C . LYS A 1 101 ? -5.202 -23.740 -18.053 1.00 91.06 101 LYS A C 1
ATOM 786 O O . LYS A 1 101 ? -6.326 -23.708 -18.545 1.00 91.06 101 LYS A O 1
ATOM 791 N N . ASP A 1 102 ? -4.957 -24.334 -16.888 1.00 91.25 102 ASP A N 1
ATOM 792 C CA . ASP A 1 102 ? -5.999 -24.925 -16.051 1.00 91.25 102 ASP A CA 1
ATOM 793 C C . ASP A 1 102 ? -6.709 -23.813 -15.257 1.00 91.25 102 ASP A C 1
ATOM 795 O O . ASP A 1 102 ? -6.305 -23.441 -14.154 1.00 91.25 102 ASP A O 1
ATOM 799 N N . GLU A 1 103 ? -7.763 -23.236 -15.843 1.00 90.00 103 GLU A N 1
ATOM 800 C CA . GLU A 1 103 ? -8.505 -22.108 -15.256 1.00 90.00 103 GLU A CA 1
ATOM 801 C C . GLU A 1 103 ? -9.066 -22.412 -13.859 1.00 90.00 103 GLU A C 1
ATOM 803 O O . GLU A 1 103 ? -9.111 -21.526 -12.998 1.00 90.00 103 GLU A O 1
ATOM 808 N N . ARG A 1 104 ? -9.448 -23.672 -13.603 1.00 92.25 104 ARG A N 1
ATOM 809 C CA . ARG A 1 104 ? -9.918 -24.118 -12.287 1.00 92.25 104 ARG A CA 1
ATOM 810 C C . ARG A 1 104 ? -8.798 -23.978 -11.262 1.00 92.25 104 ARG A C 1
ATOM 812 O O . ARG A 1 104 ? -9.005 -23.359 -10.219 1.00 92.25 104 ARG A O 1
ATOM 819 N N . VAL A 1 105 ? -7.609 -24.486 -11.582 1.00 91.81 105 VAL A N 1
ATOM 820 C CA . VAL A 1 105 ? -6.434 -24.386 -10.706 1.00 91.81 105 VAL A CA 1
ATOM 821 C C . VAL A 1 105 ? -6.012 -22.935 -10.511 1.00 91.81 105 VAL A C 1
ATOM 823 O O . VAL A 1 105 ? -5.731 -22.538 -9.386 1.00 91.81 105 VAL A O 1
ATOM 826 N N . LEU A 1 106 ? -6.038 -22.102 -11.554 1.00 89.81 106 LEU A N 1
ATOM 827 C CA . LEU A 1 106 ? -5.731 -20.674 -11.418 1.00 89.81 106 LEU A CA 1
ATOM 828 C C . LEU A 1 106 ? -6.706 -19.951 -10.472 1.00 89.81 106 LEU A C 1
ATOM 830 O O . LEU A 1 106 ? -6.291 -19.075 -9.709 1.00 89.81 106 LEU A O 1
ATOM 834 N N . SER A 1 107 ? -7.992 -20.315 -10.489 1.00 90.12 107 SER A N 1
ATOM 835 C CA . SER A 1 107 ? -8.984 -19.803 -9.534 1.00 90.12 107 SER A CA 1
ATOM 836 C C . SER A 1 107 ? -8.719 -20.301 -8.108 1.00 90.12 107 SER A C 1
ATOM 838 O O . SER A 1 107 ? -8.765 -19.513 -7.161 1.00 90.12 107 SER A O 1
ATOM 840 N N . GLU A 1 108 ? -8.396 -21.586 -7.945 1.00 92.56 108 GLU A N 1
ATOM 841 C CA . GLU A 1 108 ? -8.037 -22.185 -6.653 1.00 92.56 108 GLU A CA 1
ATOM 842 C C . GLU A 1 108 ? -6.774 -21.537 -6.058 1.00 92.56 108 GLU A C 1
ATOM 844 O O . GLU A 1 108 ? -6.776 -21.184 -4.880 1.00 92.56 108 GLU A O 1
ATOM 849 N N . ILE A 1 109 ? -5.744 -21.270 -6.873 1.00 92.00 109 ILE A N 1
ATOM 850 C CA . ILE A 1 109 ? -4.517 -20.574 -6.451 1.00 92.00 109 ILE A CA 1
ATOM 851 C C . ILE A 1 109 ? -4.852 -19.205 -5.850 1.00 92.00 109 ILE A C 1
ATOM 853 O O . ILE A 1 109 ? -4.363 -18.889 -4.764 1.00 92.00 109 ILE A O 1
ATOM 857 N N . LYS A 1 110 ? -5.721 -18.412 -6.497 1.00 88.75 110 LYS A N 1
ATOM 858 C CA . LYS A 1 110 ? -6.143 -17.099 -5.970 1.00 88.75 110 LYS A CA 1
ATOM 859 C C . LYS A 1 110 ? -6.786 -17.222 -4.586 1.00 88.75 110 LYS A C 1
ATOM 861 O O . LYS A 1 110 ? -6.391 -16.504 -3.673 1.00 88.75 110 LYS A O 1
ATOM 866 N N . LYS A 1 111 ? -7.689 -18.189 -4.401 1.00 89.31 111 LYS A N 1
ATOM 867 C CA . LYS A 1 111 ? -8.328 -18.455 -3.099 1.00 89.31 111 LYS A CA 1
ATOM 868 C C . LYS A 1 111 ? -7.315 -18.890 -2.038 1.00 89.31 111 LYS A C 1
ATOM 870 O O . LYS A 1 111 ? -7.398 -18.468 -0.890 1.00 89.31 111 LYS A O 1
ATOM 875 N N . THR A 1 112 ? -6.334 -19.719 -2.403 1.00 92.19 112 THR A N 1
ATOM 876 C CA . THR A 1 112 ? -5.281 -20.119 -1.454 1.00 92.19 112 THR A CA 1
ATOM 877 C C . THR A 1 112 ? -4.337 -18.975 -1.092 1.00 92.19 112 THR A C 1
ATOM 879 O O . THR A 1 112 ? -3.871 -18.919 0.043 1.00 92.19 112 THR A O 1
ATOM 882 N N . ALA A 1 113 ? -4.092 -18.031 -2.006 1.00 88.19 113 ALA A N 1
ATOM 883 C CA . ALA A 1 113 ? -3.341 -16.819 -1.697 1.00 88.19 113 ALA A CA 1
ATOM 884 C C . ALA A 1 113 ? -4.090 -15.950 -0.673 1.00 88.19 113 ALA A C 1
ATOM 886 O O . ALA A 1 113 ? -3.486 -15.490 0.290 1.00 88.19 113 ALA A O 1
ATOM 887 N N . GLU A 1 114 ? -5.410 -15.798 -0.820 1.00 85.94 114 GLU A N 1
ATOM 888 C CA . GLU A 1 114 ? -6.259 -15.122 0.172 1.00 85.94 114 GLU A CA 1
ATOM 889 C C . GLU A 1 114 ? -6.234 -15.825 1.538 1.00 85.94 114 GLU A C 1
ATOM 891 O O . GLU A 1 114 ? -6.156 -15.153 2.560 1.00 85.94 114 GLU A O 1
ATOM 896 N N . PHE A 1 115 ? -6.233 -17.162 1.567 1.00 88.25 115 PHE A N 1
ATOM 897 C CA . PHE A 1 115 ? -6.113 -17.950 2.801 1.00 88.25 115 PHE A CA 1
ATOM 898 C C . PHE A 1 115 ? -4.774 -17.741 3.530 1.00 88.25 115 PHE A C 1
ATOM 900 O O . PHE A 1 115 ? -4.742 -17.676 4.761 1.00 88.25 115 PHE A O 1
ATOM 907 N N . LEU A 1 116 ? -3.668 -17.656 2.782 1.00 89.06 116 LEU A N 1
ATOM 908 C CA . LEU A 1 116 ? -2.331 -17.423 3.342 1.00 89.06 116 LEU A CA 1
ATOM 909 C C . LEU A 1 116 ? -2.134 -15.988 3.826 1.00 89.06 116 LEU A C 1
ATOM 911 O O . LEU A 1 116 ? -1.317 -15.750 4.720 1.00 89.06 116 LEU A O 1
ATOM 915 N N . ASN A 1 117 ? -2.852 -15.035 3.236 1.00 83.12 117 ASN A N 1
ATOM 916 C CA . ASN A 1 117 ? -2.810 -13.659 3.693 1.00 83.12 117 ASN A CA 1
ATOM 917 C C . ASN A 1 117 ? -3.401 -13.573 5.114 1.00 83.12 117 ASN A C 1
ATOM 919 O O . ASN A 1 117 ? -4.384 -14.253 5.431 1.00 83.12 117 ASN A O 1
ATOM 923 N N . PRO A 1 118 ? -2.795 -12.773 6.008 1.00 68.81 118 PRO A N 1
ATOM 924 C CA . PRO A 1 118 ? -3.349 -12.560 7.336 1.00 68.81 118 PRO A CA 1
ATOM 925 C C . PRO A 1 118 ? -4.764 -11.991 7.217 1.00 68.81 118 PRO A C 1
ATOM 927 O O . PRO A 1 118 ? -5.044 -11.152 6.352 1.00 68.81 118 PRO A O 1
ATOM 930 N N . SER A 1 119 ? -5.670 -12.473 8.069 1.00 66.06 119 SER A N 1
ATOM 931 C CA . SER A 1 119 ? -7.035 -11.961 8.081 1.00 66.06 119 SER A CA 1
ATOM 932 C C . SER A 1 119 ? -7.006 -10.495 8.496 1.00 66.06 119 SER A C 1
ATOM 934 O O . SER A 1 119 ? -6.127 -10.037 9.225 1.00 66.06 119 SER A O 1
ATOM 936 N N . ARG A 1 120 ? -7.982 -9.716 8.045 1.00 59.91 120 ARG A N 1
ATOM 937 C CA . ARG A 1 120 ? -8.025 -8.304 8.407 1.00 59.91 120 ARG A CA 1
ATOM 938 C C . ARG A 1 120 ? -8.186 -8.087 9.915 1.00 59.91 120 ARG A C 1
ATOM 940 O O . ARG A 1 120 ? -7.663 -7.109 10.429 1.00 59.91 120 ARG A O 1
ATOM 947 N N . GLU A 1 121 ? -8.861 -8.989 10.617 1.00 58.56 121 GLU A N 1
ATOM 948 C CA . GLU A 1 121 ? -8.942 -8.978 12.081 1.00 58.56 121 GLU A CA 1
ATOM 949 C C . GLU A 1 121 ? -7.571 -9.237 12.713 1.00 58.56 121 GLU A C 1
ATOM 951 O O . GLU A 1 121 ? -7.204 -8.531 13.644 1.00 58.56 121 GLU A O 1
ATOM 956 N N . GLU A 1 122 ? -6.769 -10.155 12.160 1.00 62.22 122 GLU A N 1
ATOM 957 C CA . GLU A 1 122 ? -5.373 -10.377 12.569 1.00 62.22 122 GLU A CA 1
ATOM 958 C C . GLU A 1 122 ? -4.507 -9.134 12.296 1.00 62.22 122 GLU A C 1
ATOM 960 O O . GLU A 1 122 ? -3.727 -8.731 13.157 1.00 62.22 122 GLU A O 1
ATOM 965 N N . ILE A 1 123 ? -4.687 -8.472 11.145 1.00 61.81 123 ILE A N 1
ATOM 966 C CA . ILE A 1 123 ? -3.982 -7.227 10.794 1.00 61.81 123 ILE A CA 1
ATOM 967 C C . ILE A 1 123 ? -4.409 -6.079 11.713 1.00 61.81 123 ILE A C 1
ATOM 969 O O . ILE A 1 123 ? -3.555 -5.346 12.191 1.00 61.81 123 ILE A O 1
ATOM 973 N N . LEU A 1 124 ? -5.706 -5.905 11.982 1.00 56.31 124 LEU A N 1
ATOM 974 C CA . LEU A 1 124 ? -6.229 -4.835 12.838 1.00 56.31 124 LEU A CA 1
ATOM 975 C C . LEU A 1 124 ? -5.885 -5.066 14.315 1.00 56.31 124 LEU A C 1
ATOM 977 O O . LEU A 1 124 ? -5.560 -4.115 15.022 1.00 56.31 124 LEU A O 1
ATOM 981 N N . PHE A 1 125 ? -5.902 -6.317 14.777 1.00 57.03 125 PHE A N 1
ATOM 982 C CA . PHE A 1 125 ? -5.468 -6.693 16.122 1.00 57.03 125 PHE A CA 1
ATOM 983 C C . PHE A 1 125 ? -3.952 -6.508 16.287 1.00 57.03 125 PHE A C 1
ATOM 985 O O . PHE A 1 125 ? -3.502 -5.944 17.284 1.00 57.03 125 PHE A O 1
ATOM 992 N N . SER A 1 126 ? -3.165 -6.885 15.273 1.00 55.47 126 SER A N 1
ATOM 993 C CA . SER A 1 126 ? -1.729 -6.597 15.211 1.00 55.47 126 SER A CA 1
ATOM 994 C C . SER A 1 126 ? -1.455 -5.087 15.158 1.00 55.47 126 SER A C 1
ATOM 996 O O . SER A 1 126 ? -0.637 -4.590 15.930 1.00 55.47 126 SER A O 1
ATOM 998 N N . ALA A 1 127 ? -2.200 -4.328 14.352 1.00 52.72 127 ALA A N 1
ATOM 999 C CA . ALA A 1 127 ? -2.121 -2.871 14.241 1.00 52.72 127 ALA A CA 1
ATOM 1000 C C . ALA A 1 127 ? -2.422 -2.162 15.569 1.00 52.72 127 ALA A C 1
ATOM 1002 O O . ALA A 1 127 ? -1.684 -1.261 15.964 1.00 52.72 127 ALA A O 1
ATOM 1003 N N . ALA A 1 128 ? -3.456 -2.607 16.293 1.00 56.84 128 ALA A N 1
ATOM 1004 C CA . ALA A 1 128 ? -3.786 -2.121 17.634 1.00 56.84 128 ALA A CA 1
ATOM 1005 C C . ALA A 1 128 ? -2.697 -2.451 18.675 1.00 56.84 128 ALA A C 1
ATOM 1007 O O . ALA A 1 128 ? -2.640 -1.824 19.732 1.00 56.84 128 ALA A O 1
ATOM 1008 N N . SER A 1 129 ? -1.814 -3.407 18.369 1.00 67.19 129 SER A N 1
ATOM 1009 C CA . SER A 1 129 ? -0.691 -3.825 19.210 1.00 67.19 129 SER A CA 1
ATOM 1010 C C . SER A 1 129 ? 0.661 -3.220 18.808 1.00 67.19 129 SER A C 1
ATOM 1012 O O . SER A 1 129 ? 1.656 -3.454 19.500 1.00 67.19 129 SER A O 1
ATOM 1014 N N . VAL A 1 130 ? 0.735 -2.431 17.722 1.00 82.75 130 VAL A N 1
ATOM 1015 C CA . VAL A 1 130 ? 1.998 -1.790 17.334 1.00 82.75 130 VAL A CA 1
ATOM 1016 C C . VAL A 1 130 ? 2.350 -0.721 18.360 1.00 82.75 130 VAL A C 1
ATOM 1018 O O . VAL A 1 130 ? 1.674 0.292 18.518 1.00 82.75 130 VAL A O 1
ATOM 1021 N N . THR A 1 131 ? 3.462 -0.938 19.054 1.00 86.00 131 THR A N 1
ATOM 1022 C CA . THR A 1 131 ? 4.001 -0.010 20.047 1.00 86.00 131 THR A CA 1
ATOM 1023 C C . THR A 1 131 ? 5.387 0.470 19.635 1.00 86.00 131 THR A C 1
ATOM 1025 O O . THR A 1 131 ? 5.996 0.005 18.668 1.00 86.00 131 THR A O 1
ATOM 1028 N N . MET A 1 132 ? 5.965 1.369 20.432 1.00 82.56 132 MET A N 1
ATOM 1029 C CA . MET A 1 132 ? 7.358 1.782 20.257 1.00 82.56 132 MET A CA 1
ATOM 1030 C C . MET A 1 132 ? 8.344 0.604 20.277 1.00 82.56 132 MET A C 1
ATOM 1032 O O . MET A 1 132 ? 9.381 0.688 19.616 1.00 82.56 132 MET A O 1
ATOM 1036 N N . LYS A 1 133 ? 8.008 -0.498 20.963 1.00 86.50 133 LYS A N 1
ATOM 1037 C CA . LYS A 1 133 ? 8.841 -1.706 21.068 1.00 86.50 133 LYS A CA 1
ATOM 1038 C C . LYS A 1 133 ? 8.673 -2.681 19.899 1.00 86.50 133 LYS A C 1
ATOM 1040 O O . LYS A 1 133 ? 9.500 -3.577 19.770 1.00 86.50 133 LYS A O 1
ATOM 1045 N N . SER A 1 134 ? 7.654 -2.501 19.058 1.00 88.69 134 SER A N 1
ATOM 1046 C CA . SER A 1 134 ? 7.433 -3.355 17.890 1.00 88.69 134 SER A CA 1
ATOM 1047 C C . SER A 1 134 ? 8.602 -3.276 16.913 1.00 88.69 134 SER A C 1
ATOM 1049 O O . SER A 1 134 ? 9.299 -2.251 16.801 1.00 88.69 134 SER A O 1
ATOM 1051 N N . THR A 1 135 ? 8.806 -4.381 16.209 1.00 90.19 135 THR A N 1
ATOM 1052 C CA . THR A 1 135 ? 9.864 -4.544 15.220 1.00 90.19 135 THR A CA 1
ATOM 1053 C C . THR A 1 135 ? 9.677 -3.575 14.047 1.00 90.19 135 THR A C 1
ATOM 1055 O O . THR A 1 135 ? 8.575 -3.071 13.809 1.00 90.19 135 THR A O 1
ATOM 1058 N N . PRO A 1 136 ? 10.741 -3.290 13.274 1.00 91.00 136 PRO A N 1
ATOM 1059 C CA . PRO A 1 136 ? 10.606 -2.503 12.054 1.00 91.00 136 PRO A CA 1
ATOM 1060 C C . PRO A 1 136 ? 9.601 -3.094 11.058 1.00 91.00 136 PRO A C 1
ATOM 1062 O O . PRO A 1 136 ? 8.893 -2.318 10.430 1.00 91.00 136 PRO A O 1
ATOM 1065 N N . SER A 1 137 ? 9.513 -4.426 10.944 1.00 88.50 137 SER A N 1
ATOM 1066 C CA . SER A 1 137 ? 8.583 -5.088 10.017 1.00 88.50 137 SER A CA 1
ATOM 1067 C C . SER A 1 137 ? 7.132 -4.781 10.376 1.00 88.50 137 SER A C 1
ATOM 1069 O O . SER A 1 137 ? 6.425 -4.216 9.558 1.00 88.50 137 SER A O 1
ATOM 1071 N N . GLU A 1 138 ? 6.730 -5.002 11.631 1.00 87.62 138 GLU A N 1
ATOM 1072 C CA . GLU A 1 138 ? 5.351 -4.748 12.086 1.00 87.62 138 GLU A CA 1
ATOM 1073 C C . GLU A 1 138 ? 4.935 -3.279 11.896 1.00 87.62 138 GLU A C 1
ATOM 1075 O O . GLU A 1 138 ? 3.799 -2.974 11.536 1.00 87.62 138 GLU A O 1
ATOM 1080 N N . LYS A 1 139 ? 5.871 -2.344 12.108 1.00 92.25 139 LYS A N 1
ATOM 1081 C CA . LYS A 1 139 ? 5.636 -0.911 11.870 1.00 92.25 139 LYS A CA 1
ATOM 1082 C C . LYS A 1 139 ? 5.455 -0.601 10.385 1.00 92.25 139 LYS A C 1
ATOM 1084 O O . LYS A 1 139 ? 4.611 0.225 10.044 1.00 92.25 139 LYS A O 1
ATOM 1089 N N . ILE A 1 140 ? 6.244 -1.236 9.517 1.00 93.69 140 ILE A N 1
ATOM 1090 C CA . ILE A 1 140 ? 6.115 -1.101 8.062 1.00 93.69 140 ILE A CA 1
ATOM 1091 C C . ILE A 1 140 ? 4.783 -1.689 7.599 1.00 93.69 140 ILE A C 1
ATOM 1093 O O . ILE A 1 140 ? 4.086 -1.026 6.835 1.00 93.69 140 ILE A O 1
ATOM 1097 N N . ASP A 1 141 ? 4.400 -2.863 8.099 1.00 90.12 141 ASP A N 1
ATOM 1098 C CA . ASP A 1 141 ? 3.147 -3.533 7.746 1.00 90.12 141 ASP A CA 1
ATOM 1099 C C . ASP A 1 141 ? 1.939 -2.661 8.106 1.00 90.12 141 ASP A C 1
ATOM 1101 O O . ASP A 1 141 ? 1.088 -2.392 7.254 1.00 90.12 141 ASP A O 1
ATOM 1105 N N . LEU A 1 142 ? 1.913 -2.110 9.327 1.00 91.50 142 LEU A N 1
ATOM 1106 C CA . LEU A 1 142 ? 0.889 -1.148 9.737 1.00 91.50 142 LEU A CA 1
ATOM 1107 C C . LEU A 1 142 ? 0.873 0.078 8.821 1.00 91.50 142 LEU A C 1
ATOM 1109 O O . LEU A 1 142 ? -0.181 0.457 8.310 1.00 91.50 142 LEU A O 1
ATOM 1113 N N . PHE A 1 143 ? 2.032 0.687 8.584 1.00 94.31 143 PHE A N 1
ATOM 1114 C CA . PHE A 1 143 ? 2.129 1.896 7.773 1.00 94.31 143 PHE A CA 1
ATOM 1115 C C . PHE A 1 143 ? 1.618 1.668 6.344 1.00 94.31 143 PHE A C 1
ATOM 1117 O O . PHE A 1 143 ? 0.801 2.439 5.839 1.00 94.31 143 PHE A O 1
ATOM 1124 N N . ARG A 1 144 ? 2.032 0.563 5.716 1.00 93.31 144 ARG A N 1
ATOM 1125 C CA . ARG A 1 144 ? 1.566 0.147 4.390 1.00 93.31 144 ARG A CA 1
ATOM 1126 C C . ARG A 1 144 ? 0.087 -0.216 4.378 1.00 93.31 144 ARG A C 1
ATOM 1128 O O . ARG A 1 144 ? -0.558 -0.023 3.357 1.00 93.31 144 ARG A O 1
ATOM 1135 N N . SER A 1 145 ? -0.467 -0.708 5.487 1.00 90.50 145 SER A N 1
ATOM 1136 C CA . SER A 1 145 ? -1.902 -0.994 5.594 1.00 90.50 145 SER A CA 1
ATOM 1137 C C . SER A 1 145 ? -2.766 0.272 5.651 1.00 90.50 145 SER A C 1
ATOM 1139 O O . SER A 1 145 ? -3.949 0.204 5.324 1.00 90.50 145 SER A O 1
ATOM 1141 N N . LEU A 1 146 ? -2.207 1.425 6.020 1.00 93.12 146 LEU A N 1
ATOM 1142 C CA . LEU A 1 146 ? -2.937 2.693 6.091 1.00 93.12 146 LEU A CA 1
ATOM 1143 C C . LEU A 1 146 ? -2.713 3.529 4.827 1.00 93.12 146 LEU A C 1
ATOM 1145 O O . LEU A 1 146 ? -3.659 3.890 4.131 1.00 93.12 146 LEU A O 1
ATOM 1149 N N . PHE A 1 147 ? -1.455 3.785 4.472 1.00 95.56 147 PHE A N 1
ATOM 1150 C CA . PHE A 1 147 ? -1.094 4.694 3.383 1.00 95.56 147 PHE A CA 1
ATOM 1151 C C . PHE A 1 147 ? -0.946 3.955 2.048 1.00 95.56 147 PHE A C 1
ATOM 1153 O O . PHE A 1 147 ? 0.141 3.868 1.474 1.00 95.56 147 PHE A O 1
ATOM 1160 N N . ARG A 1 148 ? -2.061 3.396 1.563 1.00 93.19 148 ARG A N 1
ATOM 1161 C CA . ARG A 1 148 ? -2.120 2.615 0.318 1.00 93.19 148 ARG A CA 1
ATOM 1162 C C . ARG A 1 148 ? -2.417 3.493 -0.891 1.00 93.19 148 ARG A C 1
ATOM 1164 O O . ARG A 1 148 ? -3.452 4.146 -0.956 1.00 93.19 148 ARG A O 1
ATOM 1171 N N . GLY A 1 149 ? -1.529 3.443 -1.874 1.00 94.00 149 GLY A N 1
ATOM 1172 C CA . GLY A 1 149 ? -1.745 3.989 -3.211 1.00 94.00 149 GLY A CA 1
ATOM 1173 C C . GLY A 1 149 ? -1.258 2.994 -4.259 1.00 94.00 149 GLY A C 1
ATOM 1174 O O . GLY A 1 149 ? -1.247 1.786 -4.024 1.00 94.00 149 GLY A O 1
ATOM 1175 N N . ARG A 1 150 ? -0.803 3.495 -5.404 1.00 94.50 150 ARG A N 1
ATOM 1176 C CA . ARG A 1 150 ? -0.142 2.675 -6.423 1.00 94.50 150 ARG A CA 1
ATOM 1177 C C . ARG A 1 150 ? 1.111 1.991 -5.874 1.00 94.50 150 ARG A C 1
ATOM 1179 O O . ARG A 1 150 ? 1.979 2.645 -5.301 1.00 94.50 150 ARG A O 1
ATOM 1186 N N . GLU A 1 151 ? 1.228 0.687 -6.112 1.00 94.12 151 GLU A N 1
ATOM 1187 C CA . GLU A 1 151 ? 2.414 -0.088 -5.728 1.00 94.12 151 GLU A CA 1
ATOM 1188 C C . GLU A 1 151 ? 3.470 -0.165 -6.835 1.00 94.12 151 GLU A C 1
ATOM 1190 O O . GLU A 1 151 ? 4.627 -0.468 -6.552 1.00 94.12 151 GLU A O 1
ATOM 1195 N N . ASP A 1 152 ? 3.102 0.125 -8.085 1.00 93.50 152 ASP A N 1
ATOM 1196 C CA . ASP A 1 152 ? 3.967 0.005 -9.264 1.00 93.50 152 ASP A CA 1
ATOM 1197 C C . ASP A 1 152 ? 4.893 1.214 -9.482 1.00 93.50 152 ASP A C 1
ATOM 1199 O O . ASP A 1 152 ? 5.828 1.146 -10.284 1.00 93.50 152 ASP A O 1
ATOM 1203 N N . VAL A 1 153 ? 4.651 2.318 -8.771 1.00 94.50 153 VAL A N 1
ATOM 1204 C CA . VAL A 1 153 ? 5.430 3.553 -8.882 1.00 94.50 153 VAL A CA 1
ATOM 1205 C C . VAL A 1 153 ? 5.378 4.369 -7.592 1.00 94.50 153 VAL A C 1
ATOM 1207 O O . VAL A 1 153 ? 4.323 4.564 -6.995 1.00 94.50 153 VAL A O 1
ATOM 1210 N N . TYR A 1 154 ? 6.522 4.930 -7.205 1.00 96.75 154 TYR A N 1
ATOM 1211 C CA . TYR A 1 154 ? 6.616 5.956 -6.167 1.00 96.75 154 TYR A CA 1
ATOM 1212 C C . TYR A 1 154 ? 7.537 7.094 -6.601 1.00 96.75 154 TYR A C 1
ATOM 1214 O O . TYR A 1 154 ? 8.299 6.980 -7.569 1.00 96.75 154 TYR A O 1
ATOM 1222 N N . ALA A 1 155 ? 7.480 8.206 -5.875 1.00 96.75 155 ALA A N 1
ATOM 1223 C CA . ALA A 1 155 ? 8.389 9.324 -6.063 1.00 96.75 155 ALA A CA 1
ATOM 1224 C C . ALA A 1 155 ? 9.265 9.545 -4.834 1.00 96.75 155 ALA A C 1
ATOM 1226 O O . ALA A 1 155 ? 8.863 9.280 -3.703 1.00 96.75 155 ALA A O 1
ATOM 1227 N N . LEU A 1 156 ? 10.447 10.109 -5.063 1.00 96.62 156 LEU A N 1
ATOM 1228 C CA . LEU A 1 156 ? 11.285 10.648 -3.998 1.00 96.62 156 LEU A CA 1
ATOM 1229 C C . LEU A 1 156 ? 11.324 12.161 -4.078 1.00 96.62 156 LEU A C 1
ATOM 1231 O O . LEU A 1 156 ? 11.301 12.751 -5.169 1.00 96.62 156 LEU A O 1
ATOM 1235 N N . ARG A 1 157 ? 11.428 12.779 -2.905 1.00 95.25 157 ARG A N 1
ATOM 1236 C CA . ARG A 1 157 ? 11.720 14.197 -2.805 1.00 95.25 157 ARG A CA 1
ATOM 1237 C C . ARG A 1 157 ? 13.145 14.469 -3.284 1.00 95.25 157 ARG A C 1
ATOM 1239 O O . ARG A 1 157 ? 14.097 13.802 -2.896 1.00 95.25 157 ARG A O 1
ATOM 1246 N N . TRP A 1 158 ? 13.316 15.506 -4.088 1.00 94.00 158 TRP A N 1
ATOM 1247 C CA . TRP A 1 158 ? 14.616 16.086 -4.398 1.00 94.00 158 TRP A CA 1
ATOM 1248 C C . TRP A 1 158 ? 14.707 17.484 -3.792 1.00 94.00 158 TRP A C 1
ATOM 1250 O O . TRP A 1 158 ? 13.706 18.181 -3.625 1.00 94.00 158 TRP A O 1
ATOM 1260 N N . HIS A 1 159 ? 15.925 17.904 -3.470 1.00 93.56 159 HIS A N 1
ATOM 1261 C CA . HIS A 1 159 ? 16.210 19.247 -2.988 1.00 93.56 159 HIS A CA 1
ATOM 1262 C C . HIS A 1 159 ? 17.494 19.752 -3.641 1.00 93.56 159 HIS A C 1
ATOM 1264 O O . HIS A 1 159 ? 18.525 19.078 -3.611 1.00 93.56 159 HIS A O 1
ATOM 1270 N N . ASN A 1 160 ? 17.418 20.926 -4.260 1.00 92.31 160 ASN A N 1
ATOM 1271 C CA . ASN A 1 160 ? 18.547 21.573 -4.903 1.00 92.31 160 ASN A CA 1
ATOM 1272 C C . ASN A 1 160 ? 19.119 22.640 -3.966 1.00 92.31 160 ASN A C 1
ATOM 1274 O O . ASN A 1 160 ? 18.590 23.747 -3.887 1.00 92.31 160 ASN A O 1
ATOM 1278 N N . GLN A 1 161 ? 20.247 22.322 -3.332 1.00 92.19 161 GLN A N 1
ATOM 1279 C CA . GLN A 1 161 ? 20.906 23.193 -2.356 1.00 92.19 161 GLN A CA 1
ATOM 1280 C C . GLN A 1 161 ? 21.331 24.556 -2.924 1.00 92.19 161 GLN A C 1
ATOM 1282 O O . GLN A 1 161 ? 21.389 25.526 -2.180 1.00 92.19 161 GLN A O 1
ATOM 1287 N N . LYS A 1 162 ? 21.606 24.661 -4.233 1.00 92.38 162 LYS A N 1
ATOM 1288 C CA . LYS A 1 162 ? 22.013 25.934 -4.855 1.00 92.38 162 LYS A CA 1
ATOM 1289 C C . LYS A 1 162 ? 20.846 26.903 -5.019 1.00 92.38 162 LYS A C 1
ATOM 1291 O O . LYS A 1 162 ? 21.033 28.107 -4.945 1.00 92.38 162 LYS A O 1
ATOM 1296 N N . THR A 1 163 ? 19.657 26.371 -5.299 1.00 92.31 163 THR A N 1
ATOM 1297 C CA . THR A 1 163 ? 18.460 27.182 -5.603 1.00 92.31 163 THR A CA 1
ATOM 1298 C C . THR A 1 163 ? 17.444 27.216 -4.464 1.00 92.31 163 THR A C 1
ATOM 1300 O O . THR A 1 163 ? 16.448 27.919 -4.572 1.00 92.31 163 THR A O 1
ATOM 1303 N N . GLY A 1 164 ? 17.619 26.385 -3.433 1.00 91.38 164 GLY A N 1
ATOM 1304 C CA . GLY A 1 164 ? 16.638 26.154 -2.369 1.00 91.38 164 GLY A CA 1
ATOM 1305 C C . GLY A 1 164 ? 15.387 25.376 -2.805 1.00 91.38 164 GLY A C 1
ATOM 1306 O O . GLY A 1 164 ? 14.617 24.928 -1.959 1.00 91.38 164 GLY A O 1
ATOM 1307 N N . LYS A 1 165 ? 15.176 25.159 -4.111 1.00 92.81 165 LYS A N 1
ATOM 1308 C CA . LYS A 1 165 ? 13.975 24.496 -4.633 1.00 92.81 165 LYS A CA 1
ATOM 1309 C C . LYS A 1 165 ? 13.922 23.023 -4.235 1.00 92.81 165 LYS A C 1
ATOM 1311 O O . LYS A 1 165 ? 14.941 22.330 -4.187 1.00 92.81 165 LYS A O 1
ATOM 1316 N N . SER A 1 166 ? 12.710 22.530 -4.010 1.00 92.69 166 SER A N 1
ATOM 1317 C CA . SER A 1 166 ? 12.436 21.109 -3.811 1.00 92.69 166 SER A CA 1
ATOM 1318 C C . SER A 1 166 ? 11.189 20.679 -4.564 1.00 92.69 166 SER A C 1
ATOM 1320 O O . SER A 1 166 ? 10.376 21.514 -4.950 1.00 92.69 166 SER A O 1
ATOM 1322 N N . GLY A 1 167 ? 11.055 19.379 -4.776 1.00 93.44 167 GLY A N 1
ATOM 1323 C CA . GLY A 1 167 ? 9.898 18.786 -5.428 1.00 93.44 167 GLY A CA 1
ATOM 1324 C C . GLY A 1 167 ? 9.984 17.272 -5.382 1.00 93.44 167 GLY A C 1
ATOM 1325 O O . GLY A 1 167 ? 10.860 16.717 -4.722 1.00 93.44 167 GLY A O 1
ATOM 1326 N N . TYR A 1 168 ? 9.097 16.604 -6.106 1.00 94.31 168 TYR A N 1
ATOM 1327 C CA . TYR A 1 168 ? 9.081 15.149 -6.204 1.00 94.31 168 TYR A CA 1
ATOM 1328 C C . TYR A 1 168 ? 9.331 14.707 -7.639 1.00 94.31 168 TYR A C 1
ATOM 1330 O O . TYR A 1 168 ? 9.094 15.440 -8.602 1.00 94.31 168 TYR A O 1
ATOM 1338 N N . SER A 1 169 ? 9.876 13.510 -7.801 1.00 92.56 169 SER A N 1
ATOM 1339 C CA . SER A 1 169 ? 10.007 12.881 -9.112 1.00 92.56 169 SER A CA 1
ATOM 1340 C C . SER A 1 169 ? 9.866 11.371 -8.989 1.00 92.56 169 SER A C 1
ATOM 1342 O O . SER A 1 169 ? 10.478 10.806 -8.078 1.00 92.56 169 SER A O 1
ATOM 1344 N N . PRO A 1 170 ? 9.136 10.717 -9.913 1.00 93.88 170 PRO A N 1
ATOM 1345 C CA . PRO A 1 170 ? 9.080 9.265 -9.968 1.00 93.88 170 PRO A CA 1
ATOM 1346 C C . PRO A 1 170 ? 10.479 8.649 -9.981 1.00 93.88 170 PRO A C 1
ATOM 1348 O O . PRO A 1 170 ? 11.384 9.146 -10.672 1.00 93.88 170 PRO A O 1
ATOM 1351 N N . VAL A 1 171 ? 10.646 7.558 -9.239 1.00 94.81 171 VAL A N 1
ATOM 1352 C CA . VAL A 1 171 ? 11.872 6.759 -9.271 1.00 94.81 171 VAL A CA 1
ATOM 1353 C C . VAL A 1 171 ? 11.818 5.835 -10.477 1.00 94.81 171 VAL A C 1
ATOM 1355 O O . VAL A 1 171 ? 10.862 5.089 -10.664 1.00 94.81 171 VAL A O 1
ATOM 1358 N N . CYS A 1 172 ? 12.840 5.915 -11.324 1.00 93.75 172 CYS A N 1
ATOM 1359 C CA . CYS A 1 172 ? 12.950 5.130 -12.545 1.00 93.75 172 CYS A CA 1
ATOM 1360 C C . CYS A 1 172 ? 14.357 4.542 -12.624 1.00 93.75 172 CYS A C 1
ATOM 1362 O O . CYS A 1 172 ? 15.333 5.292 -12.572 1.00 93.75 172 CYS A O 1
ATOM 1364 N N . ARG A 1 173 ? 14.454 3.221 -12.807 1.00 93.56 173 ARG A N 1
ATOM 1365 C CA . ARG A 1 173 ? 15.729 2.485 -12.903 1.00 93.56 173 ARG A CA 1
ATOM 1366 C C . ARG A 1 173 ? 16.590 2.962 -14.063 1.00 93.56 173 ARG A C 1
ATOM 1368 O O . ARG A 1 173 ? 17.808 2.988 -13.968 1.00 93.56 173 ARG A O 1
ATOM 1375 N N . ASN A 1 174 ? 15.937 3.387 -15.141 1.00 92.81 174 ASN A N 1
ATOM 1376 C CA . ASN A 1 174 ? 16.607 3.846 -16.351 1.00 92.81 174 ASN A CA 1
ATOM 1377 C C . ASN A 1 174 ? 17.018 5.321 -16.284 1.00 92.81 174 ASN A C 1
ATOM 1379 O O . ASN A 1 174 ? 17.639 5.828 -17.217 1.00 92.81 174 ASN A O 1
ATOM 1383 N N . LYS A 1 175 ? 16.667 6.041 -15.210 1.00 89.62 175 LYS A N 1
ATOM 1384 C CA . LYS A 1 175 ? 16.941 7.475 -15.094 1.00 89.62 175 LYS A CA 1
ATOM 1385 C C . LYS A 1 175 ? 18.450 7.729 -15.149 1.00 89.62 175 LYS A C 1
ATOM 1387 O O . LYS A 1 175 ? 19.210 7.127 -14.404 1.00 89.62 175 LYS A O 1
ATOM 1392 N N . TRP A 1 176 ? 18.853 8.659 -16.014 1.00 86.94 176 TRP A N 1
ATOM 1393 C CA . TRP A 1 176 ? 20.246 9.056 -16.263 1.00 86.94 176 TRP A CA 1
ATOM 1394 C C . TRP A 1 176 ? 21.148 7.993 -16.907 1.00 86.94 176 TRP A C 1
ATOM 1396 O O . TRP A 1 176 ? 22.344 8.239 -17.031 1.00 86.94 176 TRP A O 1
ATOM 1406 N N . ILE A 1 177 ? 20.607 6.863 -17.380 1.00 90.06 177 ILE A N 1
ATOM 1407 C CA . ILE A 1 177 ? 21.388 5.911 -18.182 1.00 90.06 177 ILE A CA 1
ATOM 1408 C C . ILE A 1 177 ? 21.578 6.480 -19.602 1.00 90.06 177 ILE A C 1
ATOM 1410 O O . ILE A 1 177 ? 20.574 6.691 -20.298 1.00 90.06 17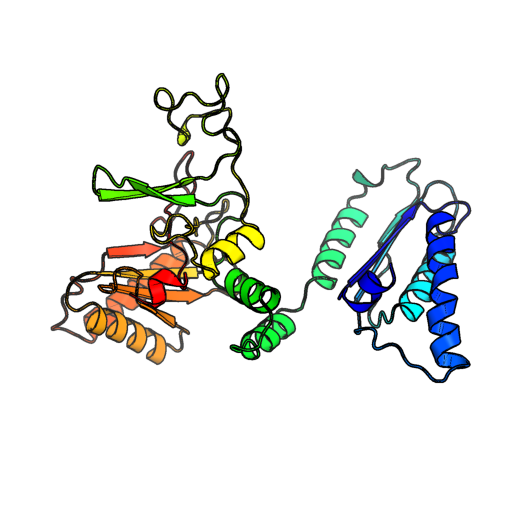7 ILE A O 1
ATOM 1414 N N . PRO A 1 178 ? 22.825 6.724 -20.058 1.00 88.25 178 PRO A N 1
ATOM 1415 C CA . PRO A 1 178 ? 23.091 7.233 -21.402 1.00 88.25 178 PRO A CA 1
ATOM 1416 C C . PRO A 1 178 ? 22.523 6.307 -22.482 1.00 88.25 178 PRO A C 1
ATOM 1418 O O . PRO A 1 178 ? 22.650 5.089 -22.392 1.00 88.25 178 PRO A O 1
ATOM 1421 N N . GLY A 1 179 ? 21.885 6.880 -23.503 1.00 87.94 179 GLY A N 1
ATOM 1422 C CA . GLY A 1 179 ? 21.270 6.122 -24.600 1.00 87.94 179 GLY A CA 1
ATOM 1423 C C . GLY A 1 179 ? 19.895 5.513 -24.293 1.00 87.94 179 GLY A C 1
ATOM 1424 O O . GLY A 1 179 ? 19.249 5.042 -25.221 1.00 87.94 179 GLY A O 1
ATOM 1425 N N . ILE A 1 180 ? 19.424 5.561 -23.039 1.00 89.44 180 ILE A N 1
ATOM 1426 C CA . ILE A 1 180 ? 18.086 5.084 -22.637 1.00 89.44 180 ILE A CA 1
ATOM 1427 C C . ILE A 1 180 ? 17.234 6.237 -22.093 1.00 89.44 180 ILE A C 1
ATOM 1429 O O . ILE A 1 180 ? 16.091 6.431 -22.503 1.00 89.44 180 ILE A O 1
ATOM 1433 N N . CYS A 1 181 ? 17.779 7.023 -21.161 1.00 89.94 181 CYS A N 1
ATOM 1434 C CA . CYS A 1 181 ? 17.107 8.214 -20.653 1.00 89.94 181 CYS A CA 1
ATOM 1435 C C . CYS A 1 181 ? 17.555 9.445 -21.435 1.00 89.94 181 CYS A C 1
ATOM 1437 O O . CYS A 1 181 ? 18.736 9.786 -21.457 1.00 89.94 181 CYS A O 1
ATOM 1439 N N . HIS A 1 182 ? 16.587 10.150 -22.012 1.00 86.50 182 HIS A N 1
ATOM 1440 C CA . HIS A 1 182 ? 16.811 11.360 -22.800 1.00 86.50 182 HIS A CA 1
ATOM 1441 C C . HIS A 1 182 ? 16.382 12.626 -22.050 1.00 86.50 182 HIS A C 1
ATOM 1443 O O . HIS A 1 182 ? 15.903 13.571 -22.664 1.00 86.50 182 HIS A O 1
ATOM 1449 N N . LEU A 1 183 ? 16.486 12.654 -20.718 1.00 83.75 183 LEU A N 1
ATOM 1450 C CA . LEU A 1 183 ? 16.305 13.902 -19.973 1.00 83.75 183 LEU A CA 1
ATOM 1451 C C . LEU A 1 183 ? 17.492 14.849 -20.244 1.00 83.75 183 LEU A C 1
ATOM 1453 O O . LEU A 1 183 ? 18.635 14.393 -20.196 1.00 83.75 183 LEU A O 1
ATOM 1457 N N . PRO A 1 184 ? 17.257 16.164 -20.432 1.00 85.12 184 PRO A N 1
ATOM 1458 C CA . PRO A 1 184 ? 15.970 16.866 -20.334 1.00 85.12 184 PRO A CA 1
ATOM 1459 C C . PRO A 1 184 ? 15.151 16.935 -21.641 1.00 85.12 184 PRO A C 1
ATOM 1461 O O . PRO A 1 184 ? 14.076 17.527 -21.629 1.00 85.12 184 PRO A O 1
ATOM 1464 N N . GLN A 1 185 ? 15.635 16.379 -22.756 1.00 85.88 185 GLN A N 1
ATOM 1465 C CA . GLN A 1 185 ? 15.019 16.498 -24.087 1.00 85.88 185 GLN A CA 1
ATOM 1466 C C . GLN A 1 185 ? 13.630 15.843 -24.183 1.00 85.88 185 GLN A C 1
ATOM 1468 O O . GLN A 1 185 ? 12.747 16.390 -24.836 1.00 85.88 185 GLN A O 1
ATOM 1473 N N . VAL A 1 186 ? 13.424 14.698 -23.524 1.00 83.69 186 VAL A N 1
ATOM 1474 C CA . VAL A 1 186 ? 12.141 13.978 -23.469 1.00 83.69 186 VAL A CA 1
ATOM 1475 C C . VAL A 1 186 ? 11.653 13.920 -22.025 1.00 83.69 186 VAL A C 1
ATOM 1477 O O . VAL A 1 186 ? 12.376 13.479 -21.128 1.00 83.69 186 VAL A O 1
ATOM 1480 N N . LYS A 1 187 ? 10.410 14.353 -21.786 1.00 82.94 187 LYS A N 1
ATOM 1481 C CA . LYS A 1 187 ? 9.779 14.286 -20.462 1.00 82.94 187 LYS A CA 1
ATOM 1482 C C . LYS A 1 187 ? 9.488 12.835 -20.082 1.00 82.94 187 LYS A C 1
ATOM 1484 O O . LYS A 1 187 ? 9.148 12.016 -20.927 1.00 82.94 187 LYS A O 1
ATOM 1489 N N . CYS A 1 188 ? 9.543 12.518 -18.788 1.00 82.12 188 CYS A N 1
ATOM 1490 C CA . CYS A 1 188 ? 9.264 11.158 -18.311 1.00 82.12 188 CYS A CA 1
ATOM 1491 C C . CYS A 1 188 ? 7.851 10.655 -18.661 1.00 82.12 188 CYS A C 1
ATOM 1493 O O . CYS A 1 188 ? 7.687 9.451 -18.831 1.00 82.12 188 CYS A O 1
ATOM 1495 N N . ALA A 1 189 ? 6.860 11.550 -18.772 1.00 78.50 189 ALA A N 1
ATOM 1496 C CA . ALA A 1 189 ? 5.494 11.196 -19.174 1.00 78.50 189 ALA A CA 1
ATOM 1497 C C . ALA A 1 189 ? 5.445 10.594 -20.594 1.00 78.50 189 ALA A C 1
ATOM 1499 O O . ALA A 1 189 ? 4.741 9.615 -20.828 1.00 78.50 189 ALA A O 1
ATOM 1500 N N . ASP A 1 190 ? 6.290 11.102 -21.493 1.00 81.25 190 ASP A N 1
ATOM 1501 C CA . ASP A 1 190 ? 6.348 10.725 -22.911 1.00 81.25 190 ASP A CA 1
ATOM 1502 C C . ASP A 1 190 ? 7.464 9.700 -23.209 1.00 81.25 190 ASP A C 1
ATOM 1504 O O . ASP A 1 190 ? 7.753 9.378 -24.360 1.00 81.25 190 ASP A O 1
ATOM 1508 N N . CYS A 1 191 ? 8.145 9.195 -22.174 1.00 84.88 191 CYS A N 1
ATOM 1509 C CA . CYS A 1 191 ? 9.289 8.299 -22.324 1.00 84.88 191 CYS A CA 1
ATOM 1510 C C . CYS A 1 191 ? 8.855 6.833 -22.482 1.00 84.88 191 CYS A C 1
ATOM 1512 O O . CYS A 1 191 ? 8.302 6.239 -21.554 1.00 84.88 191 CYS A O 1
ATOM 1514 N N . ASN A 1 19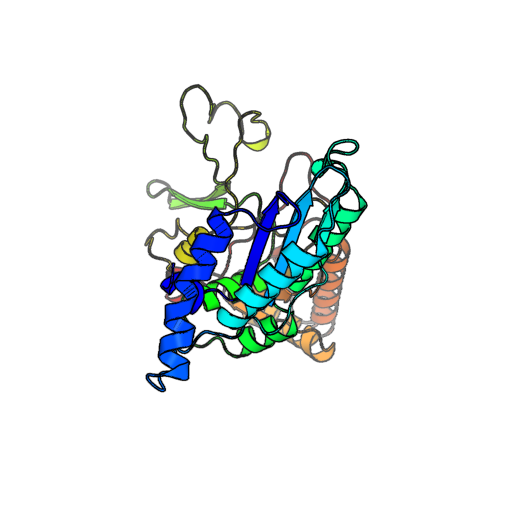2 ? 9.207 6.220 -23.617 1.00 86.12 192 ASN A N 1
ATOM 1515 C CA . ASN A 1 192 ? 8.938 4.803 -23.907 1.00 86.12 192 ASN A CA 1
ATOM 1516 C C . ASN A 1 192 ? 9.862 3.825 -23.158 1.00 86.12 192 ASN A C 1
ATOM 1518 O O . ASN A 1 192 ? 9.556 2.642 -23.069 1.00 86.12 192 ASN A O 1
ATOM 1522 N N . TYR A 1 193 ? 10.970 4.309 -22.590 1.00 88.62 193 TYR A N 1
ATOM 1523 C CA . TYR A 1 193 ? 11.935 3.497 -21.836 1.00 88.62 193 TYR A CA 1
ATOM 1524 C C . TYR A 1 193 ? 11.799 3.663 -20.318 1.00 88.62 193 TYR A C 1
ATOM 1526 O O . TYR A 1 193 ? 12.730 3.366 -19.564 1.00 88.62 193 TYR A O 1
ATOM 1534 N N . ARG A 1 194 ? 10.668 4.184 -19.832 1.00 88.81 194 ARG A N 1
ATOM 1535 C CA . ARG A 1 194 ? 10.426 4.315 -18.392 1.00 88.81 194 ARG A CA 1
ATOM 1536 C C . ARG A 1 194 ? 10.349 2.933 -17.735 1.00 88.81 194 ARG A C 1
ATOM 1538 O O . ARG A 1 194 ? 9.652 2.045 -18.209 1.00 88.81 194 ARG A O 1
ATOM 1545 N N . SER A 1 195 ? 11.057 2.774 -16.623 1.00 92.31 195 SER A N 1
ATOM 1546 C CA . SER A 1 195 ? 11.057 1.561 -15.805 1.00 92.31 195 SER A CA 1
ATOM 1547 C C . SER A 1 195 ? 10.947 1.972 -14.343 1.00 92.31 195 SER A C 1
ATOM 1549 O O . SER A 1 195 ? 11.965 2.094 -13.653 1.00 92.31 195 SER A O 1
ATOM 1551 N N . TYR A 1 196 ? 9.723 2.252 -13.896 1.00 93.88 196 TYR A N 1
ATOM 1552 C CA . TYR A 1 196 ? 9.474 2.691 -12.526 1.00 93.88 196 TYR A CA 1
ATOM 1553 C C . TYR A 1 196 ? 9.820 1.608 -11.503 1.00 93.88 196 TYR A C 1
ATOM 1555 O O . TYR A 1 196 ? 9.863 0.408 -11.806 1.00 93.88 196 TYR A O 1
ATOM 1563 N N . GLU A 1 197 ? 10.154 2.058 -10.300 1.00 94.62 197 GLU A N 1
ATOM 1564 C CA . GLU A 1 197 ? 10.380 1.170 -9.168 1.00 94.62 197 GLU A CA 1
ATOM 1565 C C . GLU A 1 197 ? 9.113 1.030 -8.322 1.00 94.62 197 GLU A C 1
ATOM 1567 O O . GLU A 1 197 ? 8.449 2.040 -8.066 1.00 94.62 197 GLU A O 1
ATOM 1572 N N . PRO A 1 198 ? 8.791 -0.198 -7.876 1.00 95.62 198 PRO A N 1
ATOM 1573 C CA . PRO A 1 198 ? 7.646 -0.432 -7.016 1.00 95.62 198 PRO A CA 1
ATOM 1574 C C . PRO A 1 198 ? 7.912 0.018 -5.573 1.00 95.62 198 PRO A C 1
ATOM 1576 O O . PRO A 1 198 ? 9.060 0.159 -5.137 1.00 95.62 198 PRO A O 1
ATOM 1579 N N . VAL A 1 199 ? 6.842 0.194 -4.798 1.00 95.25 199 VAL A N 1
ATOM 1580 C CA . VAL A 1 199 ? 6.926 0.462 -3.355 1.00 95.25 199 VAL A CA 1
ATOM 1581 C C . VAL A 1 199 ? 7.310 -0.820 -2.610 1.00 95.25 199 VAL A C 1
ATOM 1583 O O . VAL A 1 199 ? 6.529 -1.767 -2.512 1.00 95.25 199 VAL A O 1
ATOM 1586 N N . THR A 1 200 ? 8.504 -0.845 -2.017 1.00 94.81 200 THR A N 1
ATOM 1587 C CA . THR A 1 200 ? 9.009 -1.988 -1.233 1.00 94.81 200 THR A CA 1
ATOM 1588 C C . THR A 1 200 ? 9.094 -1.667 0.256 1.00 94.81 200 THR A C 1
ATOM 1590 O O . THR A 1 200 ? 9.148 -0.502 0.650 1.00 94.81 200 THR A O 1
ATOM 1593 N N . ASP A 1 201 ? 9.197 -2.691 1.100 1.00 94.75 201 ASP A N 1
ATOM 1594 C CA . ASP A 1 201 ? 9.362 -2.500 2.549 1.00 94.75 201 ASP A CA 1
ATOM 1595 C C . ASP A 1 201 ? 10.662 -1.773 2.874 1.00 94.75 201 ASP A C 1
ATOM 1597 O O . ASP A 1 201 ? 10.716 -0.950 3.782 1.00 94.75 201 ASP A O 1
ATOM 1601 N N . LYS A 1 202 ? 11.700 -1.985 2.058 1.00 95.31 202 LYS A N 1
ATOM 1602 C CA . LYS A 1 202 ? 12.936 -1.206 2.127 1.00 95.31 202 LYS A CA 1
ATOM 1603 C C . LYS A 1 202 ? 12.680 0.277 1.845 1.00 95.31 202 LYS A C 1
ATOM 1605 O O . LYS A 1 202 ? 13.245 1.124 2.533 1.00 95.31 202 LYS A O 1
ATOM 1610 N N . THR A 1 203 ? 11.845 0.598 0.856 1.00 95.50 203 THR A N 1
ATOM 1611 C CA . THR A 1 203 ? 11.454 1.978 0.530 1.00 95.50 203 THR A CA 1
ATOM 1612 C C . THR A 1 203 ? 10.767 2.643 1.727 1.00 95.50 203 THR A C 1
ATOM 1614 O O . THR A 1 203 ? 11.168 3.734 2.131 1.00 95.50 203 THR A O 1
ATOM 1617 N N . ILE A 1 204 ? 9.799 1.959 2.345 1.00 97.31 204 ILE A N 1
ATOM 1618 C CA . ILE A 1 204 ? 9.075 2.461 3.525 1.00 97.31 204 ILE A CA 1
ATOM 1619 C C . ILE A 1 204 ? 9.980 2.538 4.759 1.00 97.31 204 ILE A C 1
ATOM 1621 O O . ILE A 1 204 ? 9.937 3.521 5.493 1.00 97.31 204 ILE A O 1
ATOM 1625 N N . TYR A 1 205 ? 10.868 1.566 4.962 1.00 96.56 205 TYR A N 1
ATOM 1626 C CA . TYR A 1 205 ? 11.857 1.610 6.036 1.00 96.56 205 TYR A CA 1
ATOM 1627 C C . TYR A 1 205 ? 12.746 2.853 5.935 1.00 96.56 205 TYR A C 1
ATOM 1629 O O . TYR A 1 205 ? 12.942 3.552 6.926 1.00 96.56 205 TYR A O 1
ATOM 1637 N N . LEU A 1 206 ? 13.291 3.137 4.745 1.00 95.94 206 LEU A N 1
ATOM 1638 C CA . LEU A 1 206 ? 14.157 4.299 4.528 1.00 95.94 206 LEU A CA 1
ATOM 1639 C C . LEU A 1 206 ? 13.402 5.608 4.764 1.00 95.94 206 LEU A C 1
ATOM 1641 O O . LEU A 1 206 ? 13.946 6.506 5.405 1.00 95.94 206 LEU A O 1
ATOM 1645 N N . HIS A 1 207 ? 12.149 5.672 4.311 1.00 96.31 207 HIS A N 1
ATOM 1646 C CA . HIS A 1 207 ? 11.256 6.784 4.592 1.00 96.31 207 HIS A CA 1
ATOM 1647 C C . HIS A 1 207 ? 11.076 6.996 6.097 1.00 96.31 207 HIS A C 1
ATOM 1649 O O . HIS A 1 207 ? 11.416 8.055 6.603 1.00 96.31 207 HIS A O 1
ATOM 1655 N N . LEU A 1 208 ? 10.624 5.989 6.844 1.00 95.12 208 LEU A N 1
ATOM 1656 C CA . LEU A 1 208 ? 10.378 6.127 8.283 1.00 95.12 208 LEU A CA 1
ATOM 1657 C C . LEU A 1 208 ? 11.664 6.379 9.080 1.00 95.12 208 LEU A C 1
ATOM 1659 O O . LEU A 1 208 ? 11.652 7.113 10.066 1.00 95.12 208 LEU A O 1
ATOM 1663 N N . ALA A 1 209 ? 12.796 5.814 8.650 1.00 94.06 209 ALA A N 1
ATOM 1664 C CA . ALA A 1 209 ? 14.085 6.037 9.294 1.00 94.06 209 ALA A CA 1
ATOM 1665 C C . ALA A 1 209 ? 14.554 7.497 9.190 1.00 94.06 209 ALA A C 1
ATOM 1667 O O . ALA A 1 209 ? 15.268 7.949 10.090 1.00 94.06 209 ALA A O 1
ATOM 1668 N N . GLY A 1 210 ? 14.170 8.201 8.115 1.00 93.06 210 GLY A N 1
ATOM 1669 C CA . GLY A 1 210 ? 14.390 9.632 7.905 1.00 93.06 210 GLY A CA 1
ATOM 1670 C C . GLY A 1 210 ? 15.821 10.086 8.188 1.00 93.06 210 GLY A C 1
ATOM 1671 O O . GLY A 1 210 ? 16.040 10.960 9.024 1.00 93.06 210 GLY A O 1
ATOM 1672 N N . LYS A 1 211 ? 16.802 9.425 7.565 1.00 92.31 211 LYS A N 1
ATOM 1673 C CA . LYS A 1 211 ? 18.235 9.640 7.831 1.00 92.31 211 LYS A CA 1
ATOM 1674 C C . LYS A 1 211 ? 18.839 10.754 6.980 1.00 92.31 211 LYS A C 1
ATOM 1676 O O . LYS A 1 211 ? 19.917 11.243 7.315 1.00 92.31 211 LYS A O 1
ATOM 1681 N N . ASP A 1 212 ? 18.203 11.126 5.871 1.00 91.69 212 ASP A N 1
ATOM 1682 C CA . ASP A 1 212 ? 18.703 12.203 5.023 1.00 91.69 212 ASP A CA 1
ATOM 1683 C C . ASP A 1 212 ? 18.333 13.570 5.615 1.00 91.69 212 ASP A C 1
ATOM 1685 O O . ASP A 1 212 ? 17.163 13.947 5.652 1.00 91.69 212 ASP A O 1
ATOM 1689 N N . LEU A 1 213 ? 19.343 14.341 6.028 1.00 89.75 213 LEU A N 1
ATOM 1690 C CA . LEU A 1 213 ? 19.175 15.690 6.586 1.00 89.75 213 LEU A CA 1
ATOM 1691 C C . LEU A 1 213 ? 18.512 16.676 5.612 1.00 89.75 213 LEU A C 1
ATOM 1693 O O . LEU A 1 213 ? 17.933 17.671 6.038 1.00 89.75 213 LEU A O 1
ATOM 1697 N N . LEU A 1 214 ? 18.590 16.414 4.305 1.00 90.06 214 LEU A N 1
ATOM 1698 C CA . LEU A 1 214 ? 17.914 17.208 3.279 1.00 90.06 214 LEU A CA 1
ATOM 1699 C C . LEU A 1 214 ? 16.521 16.666 2.946 1.00 90.06 214 LEU A C 1
ATOM 1701 O O . LEU A 1 214 ? 15.895 17.168 2.010 1.00 90.06 214 LEU A O 1
ATOM 1705 N N . CYS A 1 215 ? 16.045 15.643 3.661 1.00 90.69 215 CYS A N 1
ATOM 1706 C CA . CYS A 1 215 ? 14.749 14.995 3.476 1.00 90.69 215 CYS A CA 1
ATOM 1707 C C . CYS A 1 215 ? 14.520 14.558 2.018 1.00 90.69 215 CYS A C 1
ATOM 1709 O O . CYS A 1 215 ? 13.469 14.842 1.434 1.00 90.69 215 CYS A O 1
ATOM 1711 N N . ARG A 1 216 ? 15.533 13.945 1.386 1.00 92.94 216 ARG A N 1
ATOM 1712 C CA . ARG A 1 216 ? 15.425 13.357 0.031 1.00 92.94 216 ARG A CA 1
ATOM 1713 C C . ARG A 1 216 ? 14.934 11.906 0.053 1.00 92.94 216 ARG A C 1
ATOM 1715 O O . ARG A 1 216 ? 14.555 11.362 -0.976 1.00 92.94 216 ARG A O 1
ATOM 1722 N N . ASP A 1 217 ? 14.914 11.300 1.233 1.00 94.06 217 ASP A N 1
ATOM 1723 C CA . ASP A 1 217 ? 14.337 9.986 1.521 1.00 94.06 217 ASP A CA 1
ATOM 1724 C C . ASP A 1 217 ? 12.822 10.042 1.788 1.00 94.06 217 ASP A C 1
ATOM 1726 O O . ASP A 1 217 ? 12.190 9.016 2.035 1.00 94.06 217 ASP A O 1
ATOM 1730 N N . VAL A 1 218 ? 12.210 11.230 1.709 1.00 95.50 218 VAL A N 1
ATOM 1731 C CA . VAL A 1 218 ? 10.755 11.367 1.799 1.00 95.50 218 VAL A CA 1
ATOM 1732 C C . VAL A 1 218 ? 10.126 10.769 0.546 1.00 95.50 218 VAL A C 1
ATOM 1734 O O . VAL A 1 218 ? 10.324 11.264 -0.568 1.00 95.50 218 VAL A O 1
ATOM 1737 N N . VAL A 1 219 ? 9.344 9.717 0.755 1.00 97.31 219 VAL A N 1
ATOM 1738 C CA . VAL A 1 219 ? 8.588 9.025 -0.279 1.00 97.31 219 VAL A CA 1
ATOM 1739 C C . VAL A 1 219 ? 7.279 9.769 -0.508 1.00 97.31 219 VAL A C 1
ATOM 1741 O O . VAL A 1 219 ? 6.652 10.250 0.433 1.00 97.31 219 VAL A O 1
ATOM 1744 N N . GLY A 1 220 ? 6.880 9.886 -1.767 1.00 97.00 220 GLY A N 1
ATOM 1745 C CA . GLY A 1 220 ? 5.529 10.258 -2.155 1.00 97.00 220 GLY A CA 1
ATOM 1746 C C . GLY A 1 220 ? 4.883 9.134 -2.952 1.00 97.00 220 GLY A C 1
ATOM 1747 O O . GLY A 1 220 ? 5.564 8.430 -3.705 1.00 97.00 220 GLY A O 1
ATOM 1748 N N . ILE A 1 221 ? 3.576 8.982 -2.783 1.00 97.12 221 ILE A N 1
ATOM 1749 C CA . ILE A 1 221 ? 2.760 7.968 -3.452 1.00 97.12 221 ILE A CA 1
ATOM 1750 C C . ILE A 1 221 ? 1.660 8.624 -4.278 1.00 97.12 221 ILE A C 1
ATOM 1752 O O . ILE A 1 221 ? 1.354 9.807 -4.122 1.00 97.12 221 ILE A O 1
ATOM 1756 N N . TYR A 1 222 ? 1.058 7.823 -5.145 1.00 96.56 222 TYR A N 1
ATOM 1757 C CA . TYR A 1 222 ? -0.079 8.201 -5.971 1.00 96.56 222 TYR A CA 1
ATOM 1758 C C . TYR A 1 222 ? -1.332 7.500 -5.426 1.00 96.56 222 TYR A C 1
ATOM 1760 O O . TYR A 1 222 ? -1.402 6.275 -5.535 1.00 96.56 222 TYR A O 1
ATOM 1768 N N . PRO A 1 223 ? -2.287 8.216 -4.802 1.00 96.44 223 PRO A N 1
ATOM 1769 C CA . PRO A 1 223 ? -3.436 7.596 -4.129 1.00 96.44 223 PRO A CA 1
ATOM 1770 C C . PRO A 1 223 ? -4.410 6.903 -5.085 1.00 96.44 223 PRO A C 1
ATOM 1772 O O . PRO A 1 223 ? -4.993 5.880 -4.741 1.00 96.44 223 PRO A O 1
ATOM 1775 N N . MET A 1 224 ? -4.582 7.461 -6.287 1.00 96.06 224 MET A N 1
ATOM 1776 C CA . MET A 1 224 ? -5.513 6.941 -7.284 1.00 96.06 224 MET A CA 1
ATOM 1777 C C . MET A 1 224 ? -4.936 5.703 -7.980 1.00 96.06 224 MET A C 1
ATOM 1779 O O . MET A 1 224 ? -3.876 5.759 -8.612 1.00 96.06 224 MET A O 1
ATOM 1783 N N . LEU A 1 225 ? -5.662 4.594 -7.890 1.00 95.69 225 LEU A N 1
ATOM 1784 C CA . LEU A 1 225 ? -5.335 3.331 -8.542 1.00 95.69 225 LEU A CA 1
ATOM 1785 C C . LEU A 1 225 ? -5.693 3.360 -10.042 1.00 95.69 225 LEU A C 1
ATOM 1787 O O . LEU A 1 225 ? -6.442 4.234 -10.485 1.00 95.69 225 LEU A O 1
ATOM 1791 N N . PRO A 1 226 ? -5.162 2.426 -10.859 1.00 93.12 226 PRO A N 1
ATOM 1792 C CA . PRO A 1 226 ? -5.444 2.376 -12.299 1.00 93.12 226 PRO A CA 1
ATOM 1793 C C . PRO A 1 226 ? -6.925 2.220 -12.669 1.00 93.12 226 PRO A C 1
ATOM 1795 O O . PRO A 1 226 ? -7.310 2.621 -13.761 1.00 93.12 226 PRO A O 1
ATOM 1798 N N . ASP A 1 227 ? -7.735 1.651 -11.776 1.00 94.56 227 ASP A N 1
ATOM 1799 C CA . ASP A 1 227 ? -9.187 1.487 -11.913 1.00 94.56 227 ASP A CA 1
ATOM 1800 C C . ASP A 1 227 ? -9.988 2.668 -11.327 1.00 94.56 227 ASP A C 1
ATOM 1802 O O . ASP A 1 227 ? -11.188 2.554 -11.096 1.00 94.56 227 ASP A O 1
ATOM 1806 N N . GLU A 1 228 ? -9.322 3.804 -11.090 1.00 96.00 228 GLU A N 1
ATOM 1807 C CA . GLU A 1 228 ? -9.906 5.056 -10.586 1.00 96.00 228 GLU A CA 1
ATOM 1808 C C . GLU A 1 228 ? -10.469 4.962 -9.159 1.00 96.00 228 GLU A C 1
ATOM 1810 O O . GLU A 1 228 ? -11.270 5.796 -8.723 1.00 96.00 228 GLU A O 1
ATOM 1815 N N . THR A 1 229 ? -10.011 3.971 -8.396 1.00 97.75 229 THR A N 1
ATOM 1816 C CA . THR A 1 229 ? -10.343 3.813 -6.979 1.00 97.75 229 THR A CA 1
ATOM 1817 C C . THR A 1 229 ? -9.232 4.333 -6.052 1.00 97.75 229 THR A C 1
ATOM 1819 O O . THR A 1 229 ? -8.137 4.681 -6.498 1.00 97.75 229 THR A O 1
ATOM 1822 N N . THR A 1 230 ? -9.513 4.455 -4.752 1.00 98.06 230 THR A N 1
ATOM 1823 C CA . THR A 1 230 ? -8.566 4.889 -3.709 1.00 98.06 230 THR A CA 1
ATOM 1824 C C . THR A 1 230 ? -8.860 4.204 -2.373 1.00 98.06 230 THR A C 1
ATOM 1826 O O . THR A 1 230 ? -10.013 3.901 -2.062 1.00 98.06 230 THR A O 1
ATOM 1829 N N . TYR A 1 231 ? -7.822 3.997 -1.561 1.00 97.62 231 TYR A N 1
ATOM 1830 C CA . TYR A 1 231 ? -7.924 3.447 -0.201 1.00 97.62 231 TYR A CA 1
ATOM 1831 C C . TYR A 1 231 ? -8.043 4.509 0.890 1.00 97.62 231 TYR A C 1
ATOM 1833 O O . TYR A 1 231 ? -8.262 4.173 2.050 1.00 97.62 231 TYR A O 1
ATOM 1841 N N . PHE A 1 232 ? -7.886 5.784 0.551 1.00 97.94 232 PHE A N 1
ATOM 1842 C CA . PHE A 1 232 ? -8.078 6.869 1.501 1.00 97.94 232 PHE A CA 1
ATOM 1843 C C . PHE A 1 232 ? -8.536 8.151 0.813 1.00 97.94 232 PHE A C 1
ATOM 1845 O O . PHE A 1 232 ? -8.388 8.327 -0.401 1.00 97.94 232 PHE A O 1
ATOM 1852 N N . LEU A 1 233 ? -9.067 9.049 1.633 1.00 98.25 233 LEU A N 1
ATOM 1853 C CA . LEU A 1 233 ? -9.199 10.468 1.360 1.00 98.25 233 LEU A CA 1
ATOM 1854 C C . LEU A 1 233 ? -8.268 11.215 2.318 1.00 98.25 233 LEU A C 1
ATOM 1856 O O . LEU A 1 233 ? -8.345 11.004 3.528 1.00 98.25 233 LEU A O 1
ATOM 1860 N N . ALA A 1 234 ? -7.423 12.097 1.790 1.00 97.56 234 ALA A N 1
ATOM 1861 C CA . ALA A 1 234 ? -6.737 13.099 2.599 1.00 97.56 234 ALA A CA 1
ATOM 1862 C C . ALA A 1 234 ? -7.224 14.499 2.214 1.00 97.56 234 ALA A C 1
ATOM 1864 O O . ALA A 1 234 ? -7.414 14.774 1.029 1.00 97.56 234 ALA A O 1
ATOM 1865 N N . ILE A 1 235 ? -7.429 15.366 3.199 1.00 96.38 235 ILE A N 1
ATOM 1866 C CA . ILE A 1 235 ? -7.778 16.777 3.005 1.00 96.38 235 ILE A CA 1
ATOM 1867 C C . ILE A 1 235 ? -6.629 17.610 3.566 1.00 96.38 235 ILE A C 1
ATOM 1869 O O . ILE A 1 235 ? -6.261 17.425 4.724 1.00 96.38 235 ILE A O 1
ATOM 1873 N N . ASP A 1 236 ? -6.053 18.452 2.717 1.00 94.44 236 ASP A N 1
ATOM 1874 C CA . ASP A 1 236 ? -4.874 19.272 2.989 1.00 94.44 236 ASP A CA 1
ATOM 1875 C C . ASP A 1 236 ? -5.305 20.651 3.503 1.00 94.44 236 ASP A C 1
ATOM 1877 O O . ASP A 1 236 ? -6.098 21.331 2.842 1.00 94.44 236 ASP A O 1
ATOM 1881 N N . PHE A 1 237 ? -4.800 21.026 4.676 1.00 92.25 237 PHE A N 1
ATOM 1882 C CA . PHE A 1 237 ? -4.981 22.336 5.294 1.00 92.25 237 PHE A CA 1
ATOM 1883 C C . PHE A 1 237 ? -3.601 22.958 5.509 1.00 92.25 237 PHE A C 1
ATOM 1885 O O . PHE A 1 237 ? -2.809 22.415 6.275 1.00 92.25 237 PHE A O 1
ATOM 1892 N N . ASP A 1 238 ? -3.312 24.082 4.870 1.00 86.31 238 ASP A N 1
ATOM 1893 C CA . ASP A 1 238 ? -2.044 24.814 4.943 1.00 86.31 238 ASP A CA 1
ATOM 1894 C C . ASP A 1 238 ? -2.294 26.273 5.380 1.00 86.31 238 ASP A C 1
ATOM 1896 O O . ASP A 1 238 ? -3.419 26.739 5.383 1.00 86.31 238 ASP A O 1
ATOM 1900 N N . GLU A 1 239 ? -1.253 27.032 5.720 1.00 81.06 239 GLU A N 1
ATOM 1901 C CA . GLU A 1 239 ? -1.338 28.480 6.027 1.00 81.06 239 GLU A CA 1
ATOM 1902 C C . GLU A 1 239 ? -1.983 28.840 7.384 1.00 81.06 239 GLU A C 1
ATOM 1904 O O . GLU A 1 239 ? -1.851 28.105 8.358 1.00 81.06 239 GLU A O 1
ATOM 1909 N N . GLU A 1 240 ? -2.534 30.049 7.532 1.00 79.69 240 GLU A N 1
ATOM 1910 C CA . GLU A 1 240 ? -3.096 30.533 8.799 1.00 79.69 240 GLU A CA 1
ATOM 1911 C C . GLU A 1 240 ? -4.402 29.798 9.145 1.00 79.69 240 GLU A C 1
ATOM 1913 O O . GLU A 1 240 ? -5.147 29.376 8.269 1.00 79.69 240 GLU A O 1
ATOM 1918 N N . ASN A 1 241 ? -4.692 29.639 10.439 1.00 84.69 241 ASN A N 1
ATOM 1919 C CA . ASN A 1 241 ? -5.913 29.000 10.963 1.00 84.69 241 ASN A CA 1
ATOM 1920 C C . ASN A 1 241 ? -6.132 27.516 10.586 1.00 84.69 241 ASN A C 1
ATOM 1922 O O . ASN A 1 241 ? -7.205 26.961 10.835 1.00 84.69 241 ASN A O 1
ATOM 1926 N N . TRP A 1 242 ? -5.112 26.825 10.055 1.00 89.44 242 TRP A N 1
ATOM 1927 C CA . TRP A 1 242 ? -5.214 25.401 9.698 1.00 89.44 242 TRP A CA 1
ATOM 1928 C C . TRP A 1 242 ? -5.678 24.518 10.869 1.00 89.44 242 TRP A C 1
ATOM 1930 O O . TRP A 1 242 ? -6.331 23.496 10.657 1.00 89.44 242 TRP A O 1
ATOM 1940 N N . MET A 1 243 ? -5.346 24.895 12.112 1.00 89.50 243 MET A N 1
ATOM 1941 C CA . MET A 1 243 ? -5.724 24.158 13.323 1.00 89.50 243 MET A CA 1
ATOM 1942 C C . MET A 1 243 ? -7.227 24.231 13.587 1.00 89.50 243 MET A C 1
ATOM 1944 O O . MET A 1 243 ? -7.842 23.215 13.924 1.00 89.50 243 MET A O 1
ATOM 1948 N N . GLU A 1 244 ? -7.814 25.415 13.453 1.00 88.44 244 GLU A N 1
ATOM 1949 C CA . GLU A 1 244 ? -9.242 25.660 13.597 1.00 88.44 244 GLU A CA 1
ATOM 1950 C C . GLU A 1 244 ? -10.023 24.932 12.496 1.00 88.44 244 GLU A C 1
ATOM 1952 O O . GLU A 1 244 ? -10.970 24.200 12.802 1.00 88.44 244 GLU A O 1
ATOM 1957 N N . ASP A 1 245 ? -9.569 25.047 11.248 1.00 89.69 245 ASP A N 1
ATOM 1958 C CA . ASP A 1 245 ? -10.223 24.471 10.069 1.00 89.69 245 ASP A CA 1
ATOM 1959 C C . ASP A 1 245 ? -10.206 22.938 10.097 1.00 89.69 245 ASP A C 1
ATOM 1961 O O . ASP A 1 245 ? -11.252 22.287 9.981 1.00 89.69 245 ASP A O 1
ATOM 1965 N N . VAL A 1 246 ? -9.037 22.332 10.346 1.00 92.94 246 VAL A N 1
ATOM 1966 C CA . VAL A 1 246 ? -8.929 20.870 10.449 1.00 92.94 246 VAL A CA 1
ATOM 1967 C C . VAL A 1 246 ? -9.734 20.336 11.638 1.00 92.94 246 VAL A C 1
ATOM 1969 O O . VAL A 1 246 ? -10.321 19.252 11.559 1.00 92.94 246 VAL A O 1
ATOM 1972 N N . SER A 1 247 ? -9.809 21.100 12.735 1.00 92.06 247 SER A N 1
ATOM 1973 C CA . SER A 1 247 ? -10.598 20.732 13.915 1.00 92.06 247 SER A CA 1
ATOM 1974 C C . SER A 1 247 ? -12.096 20.787 13.639 1.00 92.06 247 SER A C 1
ATOM 1976 O O . SER A 1 247 ? -12.814 19.895 14.090 1.00 92.06 247 SER A O 1
ATOM 1978 N N . ALA A 1 248 ? -12.568 21.772 12.869 1.00 92.50 248 ALA A N 1
ATOM 1979 C CA . ALA A 1 248 ? -13.969 21.874 12.472 1.00 92.50 248 ALA A CA 1
ATOM 1980 C C . ALA A 1 248 ? -14.394 20.671 11.615 1.00 92.50 248 ALA A C 1
ATOM 1982 O O . ALA A 1 248 ? -15.399 20.022 11.904 1.00 92.50 248 ALA A O 1
ATOM 1983 N N . VAL A 1 249 ? -13.587 20.296 10.619 1.00 94.75 249 VAL A N 1
ATOM 1984 C CA . VAL A 1 249 ? -13.883 19.120 9.780 1.00 94.75 249 VAL A CA 1
ATOM 1985 C C . VAL A 1 249 ? -13.799 17.830 10.591 1.00 94.75 249 VAL A C 1
ATOM 1987 O O . VAL A 1 249 ? -14.651 16.952 10.455 1.00 94.75 249 VAL A O 1
ATOM 1990 N N . ARG A 1 250 ? -12.821 17.717 11.498 1.00 95.38 250 ARG A N 1
ATOM 1991 C CA . ARG A 1 250 ? -12.722 16.576 12.416 1.00 95.38 250 ARG A CA 1
ATOM 1992 C C . ARG A 1 250 ? -13.954 16.456 13.318 1.00 95.38 250 ARG A C 1
ATOM 1994 O O . ARG A 1 250 ? -14.392 15.334 13.563 1.00 95.38 250 ARG A O 1
ATOM 2001 N N . GLN A 1 251 ? -14.502 17.568 13.803 1.00 94.44 251 GLN A N 1
ATOM 2002 C CA . GLN A 1 251 ? -15.718 17.575 14.617 1.00 94.44 251 GLN A CA 1
ATOM 2003 C C . GLN A 1 251 ? -16.919 17.050 13.818 1.00 94.44 251 GLN A C 1
ATOM 2005 O O . GLN A 1 251 ? -17.610 16.149 14.288 1.00 94.44 251 GLN A O 1
ATOM 2010 N N . VAL A 1 252 ? -17.108 17.519 12.582 1.00 95.75 252 VAL A N 1
ATOM 2011 C CA . VAL A 1 252 ? -18.153 16.995 11.685 1.00 95.75 252 VAL A CA 1
ATOM 2012 C C . VAL A 1 252 ? -17.981 15.491 11.463 1.00 95.75 252 VAL A C 1
ATOM 2014 O O . VAL A 1 252 ? -18.944 14.733 11.570 1.00 95.75 252 VAL A O 1
ATOM 2017 N N . CYS A 1 253 ? -16.753 15.023 11.216 1.00 95.75 253 CYS A N 1
ATOM 2018 C CA . CYS A 1 253 ? -16.484 13.589 11.112 1.00 95.75 253 CYS A CA 1
ATOM 2019 C C . CYS A 1 253 ? -16.933 12.834 12.376 1.00 95.75 253 CYS A C 1
ATOM 2021 O O . CYS A 1 253 ? -17.576 11.795 12.262 1.00 95.75 253 CYS A O 1
ATOM 2023 N N . GLN A 1 254 ? -16.647 13.358 13.573 1.00 94.50 254 GLN A N 1
ATOM 2024 C CA . GLN A 1 254 ? -17.050 12.738 14.841 1.00 94.50 254 GLN A CA 1
ATOM 2025 C C . GLN A 1 254 ? -18.572 12.673 15.007 1.00 94.50 254 GLN A C 1
ATOM 2027 O O . GLN A 1 254 ? -19.094 11.615 15.352 1.00 94.50 254 GLN A O 1
ATOM 2032 N N . GLU A 1 255 ? -19.286 13.762 14.721 1.00 94.88 255 GLU A N 1
ATOM 2033 C CA . GLU A 1 255 ? -20.752 13.830 14.811 1.00 94.88 255 GLU A CA 1
ATOM 2034 C C . GLU A 1 255 ? -21.432 12.827 13.865 1.00 94.88 255 GLU A C 1
ATOM 2036 O O . GLU A 1 255 ? -22.436 12.197 14.209 1.00 94.88 255 GLU A O 1
ATOM 2041 N N . HIS A 1 256 ? -20.833 12.604 12.695 1.00 94.19 256 HIS A N 1
ATOM 2042 C CA . HIS A 1 256 ? -21.296 11.632 11.707 1.00 94.19 256 HIS A CA 1
ATOM 2043 C C . HIS A 1 256 ? -20.682 10.233 11.866 1.00 94.19 256 HIS A C 1
ATOM 2045 O O . HIS A 1 256 ? -20.918 9.373 11.020 1.00 94.19 256 HIS A O 1
ATOM 2051 N N . HIS A 1 257 ? -19.950 9.974 12.956 1.00 93.38 257 HIS A N 1
ATOM 2052 C CA . HIS A 1 257 ? -19.327 8.679 13.254 1.00 93.38 257 HIS A CA 1
ATOM 2053 C C . HIS A 1 257 ? -18.363 8.187 12.157 1.00 93.38 257 HIS A C 1
ATOM 2055 O O . HIS A 1 257 ? -18.224 6.987 11.923 1.00 93.38 257 HIS A O 1
ATOM 2061 N N . ILE A 1 258 ? -17.681 9.115 11.487 1.00 94.94 258 ILE A N 1
ATOM 2062 C CA . ILE A 1 258 ? -16.668 8.845 10.468 1.00 94.94 258 ILE A CA 1
ATOM 2063 C C . ILE A 1 258 ? -15.285 8.878 11.136 1.00 94.94 258 ILE A C 1
ATOM 2065 O O . ILE A 1 258 ? -14.864 9.931 11.626 1.00 94.94 258 ILE A O 1
ATOM 2069 N N . PRO A 1 259 ? -14.540 7.757 11.162 1.00 93.38 259 PRO A N 1
ATOM 2070 C CA . PRO A 1 259 ? -13.184 7.742 11.696 1.00 93.38 259 PRO A CA 1
ATOM 2071 C C . PRO A 1 259 ? -12.251 8.620 10.856 1.00 93.38 259 PRO A C 1
ATOM 2073 O O . PRO A 1 259 ? -12.038 8.365 9.671 1.00 93.38 259 PRO A O 1
ATOM 2076 N N . ALA A 1 260 ? -11.665 9.636 11.488 1.00 95.06 260 ALA A N 1
ATOM 2077 C CA . ALA A 1 260 ? -10.704 10.537 10.865 1.00 95.06 260 ALA A CA 1
ATOM 2078 C C . ALA A 1 260 ? -9.474 10.728 11.763 1.00 95.06 260 ALA A C 1
ATOM 2080 O O . ALA A 1 260 ? -9.593 10.873 12.983 1.00 95.06 260 ALA A O 1
ATOM 2081 N N . SER A 1 261 ? -8.291 10.742 11.151 1.00 95.31 261 SER A N 1
ATOM 2082 C CA . SER A 1 261 ? -7.007 10.971 11.822 1.00 95.31 261 SER A CA 1
ATOM 2083 C C . SER A 1 261 ? -6.368 12.249 11.304 1.00 95.31 261 SER A C 1
ATOM 2085 O O . SER A 1 261 ? -6.367 12.486 10.104 1.00 95.31 261 SER A O 1
ATOM 2087 N N . VAL A 1 262 ? -5.807 13.065 12.192 1.00 94.38 262 VAL A N 1
ATOM 2088 C CA . VAL A 1 262 ? -5.126 14.308 11.807 1.00 94.38 262 VAL A CA 1
ATOM 2089 C C . VAL A 1 262 ? -3.623 14.119 11.953 1.00 94.38 262 VAL A C 1
ATOM 2091 O O . VAL A 1 262 ? -3.150 13.676 13.000 1.00 94.38 262 VAL A O 1
ATOM 2094 N N . GLU A 1 263 ? -2.881 14.460 10.906 1.00 93.06 263 GLU A N 1
ATOM 2095 C CA . GLU A 1 263 ? -1.421 14.482 10.883 1.00 93.06 263 GLU A CA 1
ATOM 2096 C C . GLU A 1 263 ? -0.944 15.906 10.616 1.00 93.06 263 GLU A C 1
ATOM 2098 O O . GLU A 1 263 ? -1.390 16.532 9.664 1.00 93.06 263 GLU A O 1
ATOM 2103 N N . ARG A 1 264 ? -0.040 16.426 11.452 1.00 89.25 264 ARG A N 1
ATOM 2104 C CA . ARG A 1 264 ? 0.604 17.719 11.195 1.00 89.25 264 ARG A CA 1
ATOM 2105 C C . ARG A 1 264 ? 1.609 17.550 10.062 1.00 89.25 264 ARG A C 1
ATOM 2107 O O . ARG A 1 264 ? 2.482 16.690 10.161 1.00 89.25 264 ARG A O 1
ATOM 2114 N N . SER A 1 265 ? 1.515 18.393 9.040 1.00 84.81 265 SER A N 1
ATOM 2115 C CA . SER A 1 265 ? 2.366 18.315 7.859 1.00 84.81 265 SER A CA 1
ATOM 2116 C C . SER A 1 265 ? 3.840 18.561 8.209 1.00 84.81 265 SER A C 1
ATOM 2118 O O . SER A 1 265 ? 4.188 19.157 9.233 1.00 84.81 265 SER A O 1
ATOM 2120 N N . ARG A 1 266 ? 4.747 18.131 7.322 1.00 81.44 266 ARG A N 1
ATOM 2121 C CA . ARG A 1 266 ? 6.200 18.294 7.516 1.00 81.44 266 ARG A CA 1
ATOM 2122 C C . ARG A 1 266 ? 6.626 19.748 7.731 1.00 81.44 266 ARG A C 1
ATOM 2124 O O . ARG A 1 266 ? 7.613 19.973 8.417 1.00 81.44 266 ARG A O 1
ATOM 2131 N N . SER A 1 267 ? 5.975 20.715 7.081 1.00 78.44 267 SER A N 1
ATOM 2132 C CA . SER A 1 267 ? 6.358 22.129 7.213 1.00 78.44 267 SER A CA 1
ATOM 2133 C C . SER A 1 267 ? 6.072 22.680 8.612 1.00 78.44 267 SER A C 1
ATOM 2135 O O . SER A 1 267 ? 6.590 23.741 8.946 1.00 78.44 267 SER A O 1
ATOM 2137 N N . GLY A 1 268 ? 5.241 21.988 9.400 1.00 81.56 268 GLY A N 1
ATOM 2138 C CA . GLY A 1 268 ? 4.724 22.466 10.679 1.00 81.56 268 GLY A CA 1
ATOM 2139 C C . GLY A 1 268 ? 3.588 23.486 10.546 1.00 81.56 268 GLY A C 1
ATOM 2140 O O . GLY A 1 268 ? 2.940 23.781 11.546 1.00 81.56 268 GLY A O 1
ATOM 2141 N N . ASN A 1 269 ? 3.314 23.971 9.331 1.00 85.06 269 ASN A N 1
ATOM 2142 C CA . ASN A 1 269 ? 2.366 25.051 9.035 1.00 85.06 269 ASN A CA 1
ATOM 2143 C C . ASN A 1 269 ? 1.129 24.537 8.286 1.00 85.06 269 ASN A C 1
ATOM 2145 O O . ASN A 1 269 ? 0.639 25.194 7.373 1.00 85.06 269 ASN A O 1
ATOM 2149 N N . GLY A 1 270 ? 0.692 23.330 8.629 1.00 90.19 270 GLY A N 1
ATOM 2150 C CA . GLY A 1 270 ? -0.455 22.689 8.016 1.00 90.19 270 GLY A CA 1
ATOM 2151 C C . GLY A 1 270 ? -0.712 21.307 8.600 1.00 90.19 270 GLY A C 1
ATOM 2152 O O . GLY A 1 270 ? 0.059 20.798 9.426 1.00 90.1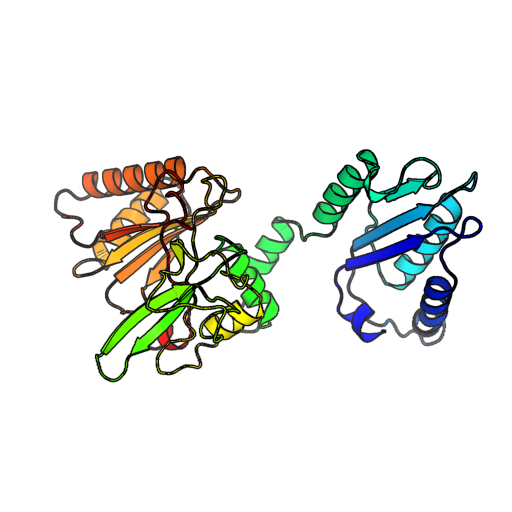9 270 GLY A O 1
ATOM 2153 N N . ALA A 1 271 ? -1.787 20.676 8.154 1.00 93.12 271 ALA A N 1
ATOM 2154 C CA . ALA A 1 271 ? -2.162 19.326 8.517 1.00 93.12 271 ALA A CA 1
ATOM 2155 C C . ALA A 1 271 ? -2.950 18.633 7.410 1.00 93.12 271 ALA A C 1
ATOM 2157 O O . ALA A 1 271 ? -3.698 19.248 6.658 1.00 93.12 271 ALA A O 1
ATOM 2158 N N . HIS A 1 272 ? -2.851 17.311 7.398 1.00 95.31 272 HIS A N 1
ATOM 2159 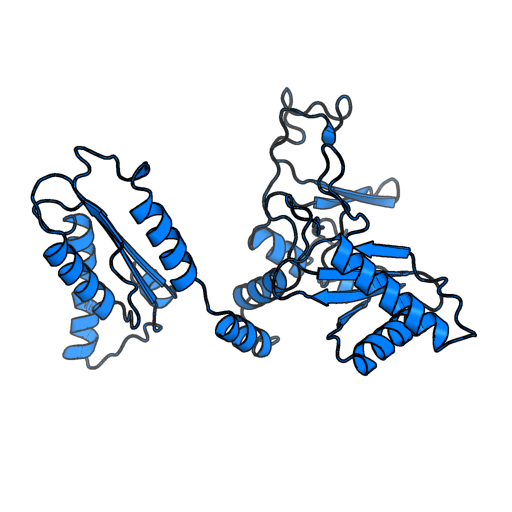C CA . HIS A 1 272 ? -3.717 16.455 6.614 1.00 95.31 272 HIS A CA 1
ATOM 2160 C C . HIS A 1 272 ? -4.746 15.784 7.525 1.00 95.31 272 HIS A C 1
ATOM 2162 O O . HIS A 1 272 ? -4.394 15.150 8.528 1.00 95.31 272 HIS A O 1
ATOM 2168 N N . LEU A 1 273 ? -6.019 15.859 7.145 1.00 97.19 273 LEU A N 1
ATOM 2169 C CA . LEU A 1 273 ? -7.072 15.016 7.703 1.00 97.19 273 LEU A CA 1
ATOM 2170 C C . LEU A 1 273 ? -7.230 13.772 6.830 1.00 97.19 273 LEU A C 1
ATOM 2172 O O . LEU A 1 273 ? -7.580 13.876 5.659 1.00 97.19 273 LEU A O 1
ATOM 2176 N N . TRP A 1 274 ? -6.996 12.601 7.413 1.00 97.88 274 TRP A N 1
ATOM 2177 C CA . TRP A 1 274 ? -7.028 11.300 6.754 1.00 97.88 274 TRP A CA 1
ATOM 2178 C C . TRP A 1 274 ? -8.289 10.520 7.119 1.00 97.88 274 TRP A C 1
ATOM 2180 O O . TRP A 1 274 ? -8.596 10.341 8.301 1.00 97.88 274 TRP A O 1
ATOM 2190 N N . ILE A 1 275 ? -8.962 9.984 6.105 1.00 97.88 275 ILE A N 1
ATOM 2191 C CA . ILE A 1 275 ? -10.044 9.004 6.219 1.00 97.88 275 ILE A CA 1
ATOM 2192 C C . ILE A 1 275 ? -9.626 7.780 5.409 1.00 97.88 275 ILE A C 1
ATOM 2194 O O . ILE A 1 275 ? -9.357 7.890 4.214 1.00 97.88 275 ILE A O 1
ATOM 2198 N N . PHE A 1 276 ? -9.562 6.618 6.053 1.00 96.62 276 PHE A N 1
ATOM 2199 C CA . PHE A 1 276 ? -9.130 5.369 5.427 1.00 96.62 276 PHE A CA 1
ATOM 2200 C C . PHE A 1 276 ? -10.332 4.487 5.095 1.00 96.62 276 PHE A C 1
ATOM 2202 O O . PHE A 1 276 ? -11.281 4.404 5.873 1.00 96.62 276 PHE A O 1
ATOM 2209 N N . PHE A 1 277 ? -10.271 3.814 3.949 1.00 94.88 277 PHE A N 1
ATOM 2210 C CA . PHE A 1 277 ? -11.305 2.911 3.470 1.00 94.88 277 PHE A CA 1
ATOM 2211 C C . PHE A 1 277 ? -10.836 1.460 3.511 1.00 94.88 277 PHE A C 1
ATOM 2213 O O . PHE A 1 277 ? -9.723 1.101 3.126 1.00 94.88 277 PHE A O 1
ATOM 2220 N N . ASP A 1 278 ? -11.756 0.618 3.950 1.00 85.00 278 ASP A N 1
ATOM 2221 C CA . ASP A 1 278 ? -11.611 -0.825 4.099 1.00 85.00 278 ASP A CA 1
ATOM 2222 C C . ASP A 1 278 ? -11.341 -1.550 2.781 1.00 85.00 278 ASP A C 1
ATOM 2224 O O . ASP A 1 278 ? -10.536 -2.479 2.697 1.00 85.00 278 ASP A O 1
ATOM 2228 N N . THR A 1 279 ? -12.056 -1.101 1.759 1.00 91.25 279 THR A N 1
ATOM 2229 C CA . THR A 1 279 ? -11.968 -1.544 0.375 1.00 91.25 279 THR A CA 1
ATOM 2230 C C . THR A 1 279 ? -11.790 -0.301 -0.480 1.00 91.25 279 THR A C 1
ATOM 2232 O O . THR A 1 279 ? -12.228 0.781 -0.069 1.00 91.25 279 THR A O 1
ATOM 2235 N N . PRO A 1 280 ? -11.124 -0.411 -1.636 1.00 95.75 280 PRO A N 1
ATOM 2236 C CA . PRO A 1 280 ? -10.939 0.752 -2.469 1.00 95.75 280 PRO A CA 1
ATOM 2237 C C . PRO A 1 280 ? -12.307 1.205 -2.993 1.00 95.75 280 PRO A C 1
ATOM 2239 O O . PRO A 1 280 ? -13.085 0.409 -3.521 1.00 95.75 280 PRO A O 1
ATOM 2242 N N . ILE A 1 281 ? -12.611 2.489 -2.822 1.00 97.56 281 ILE A N 1
ATOM 2243 C CA . ILE A 1 281 ? -13.834 3.108 -3.345 1.00 97.56 281 ILE A CA 1
ATOM 2244 C C . ILE A 1 281 ? -13.480 4.010 -4.519 1.00 97.56 281 ILE A C 1
ATOM 2246 O O . ILE A 1 281 ? -12.329 4.422 -4.652 1.00 97.56 281 ILE A O 1
ATOM 2250 N N . SER A 1 282 ? -14.454 4.361 -5.361 1.00 98.31 282 SER A N 1
ATOM 2251 C CA . SER A 1 282 ? -14.182 5.297 -6.458 1.00 98.31 282 SER A CA 1
ATOM 2252 C C . SER A 1 282 ? -13.628 6.624 -5.919 1.00 98.31 282 SER A C 1
ATOM 2254 O O . SER A 1 282 ? -14.129 7.157 -4.920 1.00 98.31 282 SER A O 1
ATOM 2256 N N . ALA A 1 283 ? -12.614 7.180 -6.587 1.00 97.38 283 ALA A N 1
ATOM 2257 C CA . ALA A 1 283 ? -12.029 8.468 -6.218 1.00 97.38 283 ALA A CA 1
ATOM 2258 C C . ALA A 1 283 ? -13.094 9.575 -6.179 1.00 97.38 283 ALA A C 1
ATOM 2260 O O . ALA A 1 283 ? -13.094 10.409 -5.275 1.00 97.38 283 ALA A O 1
ATOM 2261 N N . LYS A 1 284 ? -14.064 9.516 -7.098 1.00 97.94 284 LYS A N 1
ATOM 2262 C CA . LYS A 1 284 ? -15.232 10.398 -7.120 1.00 97.94 284 LYS A CA 1
ATOM 2263 C C . LYS A 1 284 ? -16.045 10.335 -5.827 1.00 97.94 284 LYS A C 1
ATOM 2265 O O . LYS A 1 284 ? -16.353 11.374 -5.251 1.00 97.94 284 LYS A O 1
ATOM 2270 N N . THR A 1 285 ? -16.380 9.137 -5.349 1.00 98.12 285 THR A N 1
ATOM 2271 C CA . THR A 1 285 ? -17.133 8.963 -4.096 1.00 98.12 285 THR A CA 1
ATOM 2272 C C . THR A 1 285 ? -16.341 9.482 -2.897 1.00 98.12 285 THR A C 1
ATOM 2274 O O . THR A 1 285 ? -16.901 10.192 -2.063 1.00 98.12 285 THR A O 1
ATOM 2277 N N . ALA A 1 286 ? -15.037 9.192 -2.831 1.00 98.00 286 ALA A N 1
ATOM 2278 C CA . ALA A 1 286 ? -14.166 9.711 -1.778 1.00 98.00 286 ALA A CA 1
ATOM 2279 C C . ALA A 1 286 ? -14.153 11.251 -1.761 1.00 98.00 286 ALA A C 1
ATOM 2281 O O . ALA A 1 286 ? -14.323 11.866 -0.711 1.00 98.00 286 ALA A O 1
ATOM 2282 N N . ARG A 1 287 ? -14.024 11.890 -2.929 1.00 97.31 287 ARG A N 1
ATOM 2283 C CA . ARG A 1 287 ? -14.047 13.356 -3.047 1.00 97.31 287 ARG A CA 1
ATOM 2284 C C . ARG A 1 287 ? -15.406 13.952 -2.690 1.00 97.31 287 ARG A C 1
ATOM 2286 O O . ARG A 1 287 ? -15.449 14.957 -1.993 1.00 97.31 287 ARG A O 1
ATOM 2293 N N . GLN A 1 288 ? -16.506 13.323 -3.105 1.00 97.81 288 GLN A N 1
ATOM 2294 C CA . GLN A 1 288 ? -17.858 13.749 -2.725 1.00 97.81 288 GLN A CA 1
ATOM 2295 C C . GLN A 1 288 ? -18.056 13.721 -1.207 1.00 97.81 288 GLN A C 1
ATOM 2297 O O . GLN A 1 288 ? -18.599 14.676 -0.656 1.00 97.81 288 GLN A O 1
ATOM 2302 N N . LEU A 1 289 ? -17.566 12.675 -0.530 1.00 97.62 289 LEU A N 1
ATOM 2303 C CA . LEU A 1 289 ? -17.545 12.623 0.932 1.00 97.62 289 LEU A CA 1
ATOM 2304 C C . LEU A 1 289 ? -16.781 13.824 1.507 1.00 97.62 289 LEU A C 1
ATOM 2306 O O . LEU A 1 289 ? -17.324 14.542 2.342 1.00 97.62 289 LEU A O 1
ATOM 2310 N N . GLY A 1 290 ? -15.565 14.084 1.019 1.00 96.50 290 GLY A N 1
ATOM 2311 C CA . GLY A 1 290 ? -14.765 15.237 1.438 1.00 96.50 290 GLY A CA 1
ATOM 2312 C C . GLY A 1 290 ? -15.481 16.574 1.247 1.00 96.50 290 GLY A C 1
ATOM 2313 O O . GLY A 1 290 ? -15.509 17.396 2.159 1.00 96.50 290 GLY A O 1
ATOM 2314 N N . SER A 1 291 ? -16.110 16.787 0.089 1.00 95.81 291 SER A N 1
ATOM 2315 C CA . SER A 1 291 ? -16.851 18.019 -0.204 1.00 95.81 291 SER A CA 1
ATOM 2316 C C . SER A 1 291 ? -18.059 18.198 0.714 1.00 95.81 291 SER A C 1
ATOM 2318 O O . SER A 1 291 ? -18.312 19.312 1.175 1.00 95.81 291 SER A O 1
ATOM 2320 N N . CYS A 1 292 ? -18.783 17.117 1.020 1.00 96.06 292 CYS A N 1
ATOM 2321 C CA . CYS A 1 292 ? -19.881 17.149 1.984 1.00 96.06 292 CYS A CA 1
ATOM 2322 C C . CYS A 1 292 ? -19.386 17.514 3.389 1.00 96.06 292 CYS A C 1
ATOM 2324 O O . CYS A 1 292 ? -19.985 18.372 4.030 1.00 96.06 292 CYS A O 1
ATOM 2326 N N . LEU A 1 293 ? -18.280 16.916 3.846 1.00 95.56 293 LEU A N 1
ATOM 2327 C CA . LEU A 1 293 ? -17.695 17.203 5.161 1.00 95.56 293 LEU A CA 1
ATOM 2328 C C . LEU A 1 293 ? -17.257 18.667 5.287 1.00 95.56 293 LEU A C 1
ATOM 2330 O O . LEU A 1 293 ? -17.587 19.313 6.279 1.00 95.56 293 LEU A O 1
ATOM 2334 N N . LEU A 1 294 ? -16.586 19.207 4.265 1.00 93.06 294 LEU A N 1
ATOM 2335 C CA . LEU A 1 294 ? -16.221 20.627 4.218 1.00 93.06 294 LEU A CA 1
ATOM 2336 C C . LEU A 1 294 ? -17.463 21.524 4.254 1.00 93.06 294 LEU A C 1
ATOM 2338 O O . LEU A 1 294 ? -17.522 22.463 5.040 1.00 93.06 294 LEU A O 1
ATOM 2342 N N . THR A 1 295 ? -18.488 21.201 3.459 1.00 92.25 295 THR A N 1
ATOM 2343 C CA . THR A 1 295 ? -19.736 21.983 3.411 1.00 92.25 295 THR A CA 1
ATOM 2344 C C . THR A 1 295 ? -20.438 22.011 4.770 1.00 92.25 295 THR A C 1
ATOM 2346 O O . THR A 1 295 ? -20.888 23.065 5.213 1.00 92.25 295 THR A O 1
ATOM 2349 N N . LEU A 1 296 ? -20.518 20.866 5.451 1.00 92.50 296 LEU A N 1
ATOM 2350 C CA . LEU A 1 296 ? -21.101 20.773 6.790 1.00 92.50 296 LEU A CA 1
ATOM 2351 C C . LEU A 1 296 ? -20.284 21.570 7.814 1.00 92.50 296 LEU A C 1
ATOM 2353 O O . LEU A 1 296 ? -20.863 22.291 8.625 1.00 92.50 296 LEU A O 1
ATOM 2357 N N . ALA A 1 297 ? -18.953 21.508 7.741 1.00 90.81 297 ALA A N 1
ATOM 2358 C CA . ALA A 1 297 ? -18.085 22.258 8.645 1.00 90.81 297 ALA A CA 1
ATOM 2359 C C . ALA A 1 297 ? -18.245 23.777 8.455 1.00 90.81 297 ALA A C 1
ATOM 2361 O O . ALA A 1 297 ? -18.346 24.513 9.437 1.00 90.81 297 ALA A O 1
ATOM 2362 N N . MET A 1 298 ? -18.374 24.235 7.205 1.00 85.94 298 MET A N 1
ATOM 2363 C CA . MET A 1 298 ? -18.675 25.634 6.873 1.00 85.94 298 MET A CA 1
ATOM 2364 C C . MET A 1 298 ? -20.032 26.086 7.433 1.00 85.94 298 MET A C 1
ATOM 2366 O O . MET A 1 298 ? -20.153 27.194 7.948 1.00 85.94 298 MET A O 1
ATOM 2370 N N . GLN A 1 299 ? -21.062 25.235 7.379 1.00 84.94 299 GLN A N 1
ATOM 2371 C CA . GLN A 1 299 ? -22.392 25.565 7.912 1.00 84.94 299 GLN A CA 1
ATOM 2372 C C . GLN A 1 299 ? -22.406 25.706 9.440 1.00 84.94 299 GLN A C 1
ATOM 2374 O O . GLN A 1 299 ? -23.148 26.525 9.981 1.00 84.94 299 GLN A O 1
ATOM 2379 N N . GLN A 1 300 ? -21.590 24.923 10.148 1.00 77.06 300 GLN A N 1
ATOM 2380 C CA . GLN A 1 300 ? -21.500 24.987 11.610 1.00 77.06 300 GLN A CA 1
ATOM 2381 C C . GLN A 1 300 ? -20.731 26.218 12.107 1.00 77.06 300 GLN A C 1
ATOM 2383 O O . GLN A 1 300 ? -20.926 26.652 13.244 1.00 77.06 300 GLN A O 1
ATOM 2388 N N . ARG A 1 301 ? -19.876 26.806 11.265 1.00 70.19 301 ARG A N 1
ATOM 2389 C CA . ARG A 1 301 ? -18.976 27.907 11.618 1.00 70.19 301 ARG A CA 1
ATOM 2390 C C . ARG A 1 301 ? -19.133 29.053 10.616 1.00 70.19 301 ARG A C 1
ATOM 2392 O O . ARG A 1 301 ? -18.303 29.233 9.736 1.00 70.19 301 ARG A O 1
ATOM 2399 N N . HIS A 1 302 ? -20.176 29.868 10.792 1.00 58.97 302 HIS A N 1
ATOM 2400 C CA . HIS A 1 302 ? -20.472 31.021 9.923 1.00 58.97 302 HIS A CA 1
ATOM 2401 C C . HIS A 1 302 ? -19.344 32.078 9.865 1.00 58.97 302 HIS A C 1
ATOM 2403 O O . HIS A 1 302 ? -19.362 32.927 8.980 1.00 58.97 302 HIS A O 1
ATOM 2409 N N . GLU A 1 303 ? -18.383 32.033 10.794 1.00 57.22 303 GLU A N 1
ATOM 2410 C CA . GLU A 1 303 ? -17.229 32.942 10.881 1.00 57.22 303 GLU A CA 1
ATOM 2411 C C . GLU A 1 303 ? -15.921 32.338 10.335 1.00 57.22 303 GLU A C 1
ATOM 2413 O O . GLU A 1 303 ? -14.914 33.039 10.282 1.00 57.22 303 GLU A O 1
ATOM 2418 N N . ILE A 1 304 ? -15.905 31.056 9.937 1.00 59.59 304 ILE A N 1
ATOM 2419 C CA . ILE A 1 304 ? -14.710 30.422 9.367 1.00 59.59 304 ILE A CA 1
ATOM 2420 C C . ILE A 1 304 ? -14.761 30.534 7.845 1.00 59.59 304 ILE A C 1
ATOM 2422 O O . ILE A 1 304 ? -15.519 29.843 7.159 1.00 59.59 304 ILE A O 1
ATOM 2426 N N . HIS A 1 305 ? -13.904 31.398 7.319 1.00 61.09 305 HIS A N 1
ATOM 2427 C CA . HIS A 1 305 ? -13.445 31.306 5.947 1.00 61.09 305 HIS A CA 1
ATOM 2428 C C . HIS A 1 305 ? -12.379 30.207 5.946 1.00 61.09 305 HIS A C 1
ATOM 2430 O O . HIS A 1 305 ? -11.366 30.361 6.615 1.00 61.09 305 HIS A O 1
ATOM 2436 N N . PHE A 1 306 ? -12.650 29.063 5.310 1.00 65.19 306 PHE A N 1
ATOM 2437 C CA . PHE A 1 306 ? -11.722 27.925 5.175 1.00 65.19 306 PHE A CA 1
ATOM 2438 C C . PHE A 1 306 ? -10.521 28.296 4.283 1.00 65.19 306 PHE A C 1
ATOM 2440 O O . PHE A 1 306 ? -10.261 27.670 3.256 1.00 65.19 306 PHE A O 1
ATOM 2447 N N . ASP A 1 307 ? -9.825 29.368 4.640 1.00 68.69 307 ASP A N 1
ATOM 2448 C CA . ASP A 1 307 ? -8.735 29.959 3.876 1.00 68.69 307 ASP A CA 1
ATOM 2449 C C . ASP A 1 307 ? -7.517 29.027 3.865 1.00 68.69 307 ASP A C 1
ATOM 2451 O O . ASP A 1 307 ? -6.705 29.099 2.948 1.00 68.69 307 ASP A O 1
ATOM 2455 N N . SER A 1 308 ? -7.442 28.096 4.827 1.00 70.56 308 SER A N 1
ATOM 2456 C CA . SER A 1 308 ? -6.383 27.089 4.900 1.00 70.56 308 SER A CA 1
ATOM 2457 C C . SER A 1 308 ? -6.583 25.888 3.970 1.00 70.56 308 SER A C 1
ATOM 2459 O O . SER A 1 308 ? -5.654 25.112 3.754 1.00 70.56 308 SER A O 1
ATOM 2461 N N . TYR A 1 309 ? -7.778 25.675 3.406 1.00 80.56 309 TYR A N 1
ATOM 2462 C CA . TYR A 1 309 ? -8.022 24.523 2.531 1.00 80.56 309 TYR A CA 1
ATOM 2463 C C . TYR A 1 309 ? -7.266 24.662 1.195 1.00 80.56 309 TYR A C 1
ATOM 2465 O O . TYR A 1 309 ? -7.579 25.535 0.386 1.00 80.56 309 TYR A O 1
ATOM 2473 N N . ASP A 1 310 ? -6.339 23.739 0.912 1.00 81.94 310 ASP A N 1
ATOM 2474 C CA . ASP A 1 310 ? -5.627 23.676 -0.377 1.00 81.94 310 ASP A CA 1
ATOM 2475 C C . ASP A 1 310 ? -6.343 22.708 -1.339 1.00 81.94 310 ASP A C 1
ATOM 2477 O O . ASP A 1 310 ? -6.864 23.093 -2.393 1.00 81.94 310 ASP A O 1
ATOM 2481 N N . ARG A 1 311 ? -6.396 21.415 -0.986 1.00 91.00 311 ARG A N 1
ATOM 2482 C CA . ARG A 1 311 ? -6.888 20.355 -1.888 1.00 91.00 311 ARG A CA 1
ATOM 2483 C C . ARG A 1 311 ? -7.205 19.039 -1.180 1.00 91.00 311 ARG A C 1
ATOM 2485 O O . ARG A 1 311 ? -6.854 18.807 -0.031 1.00 91.00 311 ARG A O 1
ATOM 2492 N N . MET A 1 312 ? -7.815 18.120 -1.930 1.00 94.75 312 MET A N 1
ATOM 2493 C CA . MET A 1 312 ? -8.007 16.722 -1.529 1.00 94.75 312 MET A CA 1
ATOM 2494 C C . MET A 1 312 ? -7.049 15.778 -2.256 1.00 94.75 312 MET A C 1
ATOM 2496 O O . MET A 1 312 ? -6.595 16.057 -3.365 1.00 94.75 312 MET A O 1
ATOM 2500 N N . PHE A 1 313 ? -6.805 14.612 -1.671 1.00 96.19 313 PHE A N 1
ATOM 2501 C CA . PHE A 1 313 ? -6.070 13.510 -2.273 1.00 96.19 313 PHE A CA 1
ATOM 2502 C C . PHE A 1 313 ? -6.918 12.233 -2.228 1.00 96.19 313 PHE A C 1
ATOM 2504 O O . PHE A 1 313 ? -7.256 11.786 -1.131 1.00 96.19 313 PHE A O 1
ATOM 2511 N N . PRO A 1 314 ? -7.242 11.629 -3.387 1.00 95.88 314 PRO A N 1
ATOM 2512 C CA . PRO A 1 314 ? -6.960 12.107 -4.750 1.00 95.88 314 PRO A CA 1
ATOM 2513 C C . PRO A 1 314 ? -7.661 13.444 -5.076 1.00 95.88 314 PRO A C 1
ATOM 2515 O O . PRO A 1 314 ? -8.739 13.727 -4.561 1.00 95.88 314 PRO A O 1
ATOM 2518 N N . ASN A 1 315 ? -7.056 14.274 -5.937 1.00 93.44 315 ASN A N 1
ATOM 2519 C CA . ASN A 1 315 ? -7.615 15.591 -6.311 1.00 93.44 315 ASN A CA 1
ATOM 2520 C C . ASN A 1 315 ? -8.488 15.543 -7.579 1.00 93.44 315 ASN A C 1
ATOM 2522 O O . ASN A 1 315 ? -9.119 16.543 -7.920 1.00 93.44 315 ASN A O 1
ATOM 2526 N N . GLN A 1 316 ? -8.529 14.400 -8.268 1.00 91.88 316 GLN A N 1
ATOM 2527 C CA . GLN A 1 316 ? -9.306 14.186 -9.486 1.00 91.88 316 GLN A CA 1
ATOM 2528 C C . GLN A 1 316 ? -10.249 12.982 -9.348 1.00 91.88 316 GLN A C 1
ATOM 2530 O O . GLN A 1 316 ? -9.983 12.083 -8.552 1.00 91.88 316 GLN A O 1
ATOM 2535 N N . ASP A 1 317 ? -11.344 12.977 -10.116 1.00 93.62 317 ASP A N 1
ATOM 2536 C CA . ASP A 1 317 ? -12.330 11.878 -10.139 1.00 93.62 317 ASP A CA 1
ATOM 2537 C C . ASP A 1 317 ? -11.896 10.708 -11.028 1.00 93.62 317 ASP A C 1
ATOM 2539 O O . ASP A 1 317 ? -12.256 9.570 -10.749 1.00 93.62 317 ASP A O 1
ATOM 2543 N N . THR A 1 318 ? -11.133 10.999 -12.085 1.00 93.69 318 THR A N 1
ATOM 2544 C CA . THR A 1 318 ? -10.733 10.052 -13.137 1.00 93.69 318 THR A CA 1
ATOM 2545 C C . THR A 1 318 ? -9.236 10.147 -13.417 1.00 93.69 318 THR A C 1
ATOM 2547 O O . THR A 1 318 ? -8.620 11.194 -13.188 1.00 93.69 318 THR A O 1
ATOM 2550 N N . MET A 1 319 ? -8.637 9.084 -13.952 1.00 91.00 319 MET A N 1
ATOM 2551 C CA . MET A 1 319 ? -7.199 9.030 -14.223 1.00 91.00 319 MET A CA 1
ATOM 2552 C C . MET A 1 319 ? -6.816 9.968 -15.386 1.00 91.00 319 MET A C 1
ATOM 2554 O O . MET A 1 319 ? -7.393 9.870 -16.472 1.00 91.00 319 MET A O 1
ATOM 2558 N N . PRO A 1 320 ? -5.822 10.865 -15.228 1.00 83.00 320 PRO A N 1
ATOM 2559 C CA . PRO A 1 320 ? -5.344 11.683 -16.337 1.00 83.00 320 PRO A CA 1
ATOM 2560 C C . PRO A 1 320 ? -4.605 10.832 -17.378 1.00 83.00 320 PRO A C 1
ATOM 2562 O O . PRO A 1 320 ? -3.827 9.937 -17.038 1.00 83.00 320 PRO A O 1
ATOM 2565 N N . SER A 1 321 ? -4.793 11.158 -18.660 1.00 77.38 321 SER A N 1
ATOM 2566 C CA . SER A 1 321 ? -4.126 10.461 -19.767 1.00 77.38 321 SER A CA 1
ATOM 2567 C C . SER A 1 321 ? -2.603 10.447 -19.588 1.00 77.38 321 SER A C 1
ATOM 2569 O O . SER A 1 321 ? -1.971 11.497 -19.470 1.00 77.38 321 SER A O 1
ATOM 2571 N N . GLY A 1 322 ? -2.012 9.248 -19.564 1.00 70.44 322 GLY A N 1
ATOM 2572 C CA . GLY A 1 322 ? -0.562 9.048 -19.456 1.00 70.44 322 GLY A CA 1
ATOM 2573 C C . GLY A 1 322 ? 0.058 9.369 -18.087 1.00 70.44 322 GLY A C 1
ATOM 2574 O O . GLY A 1 322 ? 1.283 9.337 -17.969 1.00 70.44 322 GLY A O 1
ATOM 2575 N N . GLY A 1 323 ? -0.750 9.675 -17.065 1.00 80.81 323 GLY A N 1
ATOM 2576 C CA . GLY A 1 323 ? -0.289 10.014 -15.716 1.00 80.81 323 GLY A CA 1
ATOM 2577 C C . GLY A 1 323 ? -0.548 8.928 -14.666 1.00 80.81 323 GLY A C 1
ATOM 2578 O O . GLY A 1 323 ? -1.037 7.840 -14.961 1.00 80.81 323 GLY A O 1
ATOM 2579 N N . PHE A 1 324 ? -0.219 9.252 -13.413 1.00 86.56 324 PHE A N 1
ATOM 2580 C CA . PHE A 1 324 ? -0.482 8.408 -12.235 1.00 86.56 324 PHE A CA 1
ATOM 2581 C C . PHE A 1 324 ? -1.479 9.060 -11.264 1.00 86.56 324 PHE A C 1
ATOM 2583 O O . PHE A 1 324 ? -1.646 8.582 -10.150 1.00 86.56 324 PHE A O 1
ATOM 2590 N N . GLY A 1 325 ? -2.103 10.174 -11.663 1.00 88.06 325 GLY A N 1
ATOM 2591 C CA . GLY A 1 325 ? -2.813 11.074 -10.756 1.00 88.06 325 GLY A CA 1
ATOM 2592 C C . GLY A 1 325 ? -1.864 11.988 -9.975 1.00 88.06 325 GLY A C 1
ATOM 2593 O O . GLY A 1 325 ? -0.676 12.121 -10.292 1.00 88.06 325 GLY A O 1
ATOM 2594 N N . ASN A 1 326 ? -2.404 12.648 -8.955 1.00 91.69 326 ASN A N 1
ATOM 2595 C CA . ASN A 1 326 ? -1.662 13.546 -8.081 1.00 91.69 326 ASN A CA 1
ATOM 2596 C C . ASN A 1 326 ? -0.874 12.797 -7.003 1.00 91.69 326 ASN A C 1
ATOM 2598 O O . ASN A 1 326 ? -1.280 11.749 -6.512 1.00 91.69 326 ASN A O 1
ATOM 2602 N N . LEU A 1 327 ? 0.270 13.365 -6.636 1.00 94.44 327 LEU A N 1
ATOM 2603 C CA . LEU A 1 327 ? 1.163 12.810 -5.630 1.00 94.44 327 LEU A CA 1
ATOM 2604 C C . LEU A 1 327 ? 0.861 13.400 -4.252 1.00 94.44 327 LEU A C 1
ATOM 2606 O O . LEU A 1 327 ? 0.819 14.619 -4.131 1.00 94.44 327 LEU A O 1
ATOM 2610 N N . ILE A 1 328 ? 0.787 12.555 -3.225 1.00 95.19 328 ILE A N 1
ATOM 2611 C CA . ILE A 1 328 ? 0.850 12.959 -1.814 1.00 95.19 328 ILE A CA 1
ATOM 2612 C C . ILE A 1 328 ? 2.164 12.473 -1.189 1.00 95.19 328 ILE A C 1
ATOM 2614 O O . ILE A 1 328 ? 2.640 11.374 -1.488 1.00 95.19 328 ILE A O 1
ATOM 2618 N N . ALA A 1 329 ? 2.783 13.293 -0.341 1.00 95.19 329 ALA A N 1
ATOM 2619 C CA . ALA A 1 329 ? 3.939 12.869 0.443 1.00 95.19 329 ALA A CA 1
ATOM 2620 C C . ALA A 1 329 ? 3.486 11.933 1.572 1.00 95.19 329 ALA A C 1
ATOM 2622 O O . ALA A 1 329 ? 2.500 12.214 2.245 1.00 95.19 329 ALA A O 1
ATOM 2623 N N . LEU A 1 330 ? 4.211 10.838 1.796 1.00 95.50 330 LEU A N 1
ATOM 2624 C CA . LEU A 1 330 ? 3.943 9.970 2.938 1.00 95.50 330 LEU A CA 1
ATOM 2625 C C . LEU A 1 330 ? 4.319 10.683 4.254 1.00 95.50 330 LEU A C 1
ATOM 2627 O O . LEU A 1 330 ? 5.336 11.393 4.285 1.00 95.50 330 LEU A O 1
ATOM 2631 N N . PRO A 1 331 ? 3.512 10.516 5.318 1.00 94.12 331 PRO A N 1
ATOM 2632 C CA . PRO A 1 331 ? 3.739 11.175 6.599 1.00 94.12 331 PRO A CA 1
ATOM 2633 C C . PRO A 1 331 ? 4.729 10.404 7.484 1.00 94.12 331 PRO A C 1
ATOM 2635 O O . PRO A 1 331 ? 5.153 9.297 7.165 1.00 94.12 331 PRO A O 1
ATOM 2638 N N . LEU A 1 332 ? 5.050 10.964 8.655 1.00 92.19 332 LEU A N 1
ATOM 2639 C CA . LEU A 1 332 ? 5.828 10.300 9.719 1.00 92.19 332 LEU A CA 1
ATOM 2640 C C . LEU A 1 332 ? 7.293 9.965 9.373 1.00 92.19 332 LEU A C 1
ATOM 2642 O O . LEU A 1 332 ? 7.924 9.141 10.040 1.00 92.19 332 LEU A O 1
ATOM 2646 N N . GLN A 1 333 ? 7.882 10.636 8.381 1.00 92.75 333 GLN A N 1
ATOM 2647 C CA . GLN A 1 333 ? 9.334 10.606 8.190 1.00 92.75 333 GLN A CA 1
ATOM 2648 C C . GLN A 1 333 ? 10.030 11.199 9.429 1.00 92.75 333 GLN A C 1
ATOM 2650 O O . GLN A 1 333 ? 9.660 12.274 9.900 1.00 92.75 333 GLN A O 1
ATOM 2655 N N . LYS A 1 334 ? 11.050 10.520 9.971 1.00 89.00 334 LYS A N 1
ATOM 2656 C CA . LYS A 1 334 ? 11.666 10.893 11.260 1.00 89.00 334 LYS A CA 1
ATOM 2657 C C . LYS A 1 334 ? 12.096 12.361 11.356 1.00 89.00 334 LYS A C 1
ATOM 2659 O O . LYS A 1 334 ? 11.829 12.998 12.368 1.00 89.00 334 LYS A O 1
ATOM 2664 N N . GLN A 1 335 ? 12.767 12.897 10.339 1.00 84.12 335 GLN A N 1
ATOM 2665 C CA . GLN A 1 335 ? 13.252 14.279 10.358 1.00 84.12 335 GLN A CA 1
ATOM 2666 C C . GLN A 1 335 ? 12.104 15.300 10.294 1.00 84.12 335 GLN A C 1
ATOM 2668 O O . GLN A 1 335 ? 12.239 16.379 10.859 1.00 84.12 335 GLN A O 1
ATOM 2673 N N . ALA A 1 336 ? 10.981 14.955 9.660 1.00 76.25 336 ALA A N 1
ATOM 2674 C CA . ALA A 1 336 ? 9.762 15.760 9.616 1.00 76.25 336 ALA A CA 1
ATOM 2675 C C . ALA A 1 336 ? 9.067 15.860 10.982 1.00 76.25 336 ALA A C 1
ATOM 2677 O O . ALA A 1 336 ? 8.447 16.873 11.276 1.00 76.25 336 ALA A O 1
ATOM 2678 N N . LEU A 1 337 ? 9.190 14.830 11.826 1.00 75.88 337 LEU A N 1
ATOM 2679 C CA . LEU A 1 337 ? 8.594 14.810 13.168 1.00 75.88 337 LEU A CA 1
ATOM 2680 C C . LEU A 1 337 ? 9.385 15.615 14.207 1.00 75.88 337 LEU A C 1
ATOM 2682 O O . LEU A 1 337 ? 8.841 15.964 15.249 1.00 75.88 337 LEU A O 1
ATOM 2686 N N . VAL A 1 338 ? 10.672 15.864 13.954 1.00 68.88 338 VAL A N 1
ATOM 2687 C CA . VAL A 1 338 ? 11.575 16.572 14.880 1.00 68.88 338 VAL A CA 1
ATOM 2688 C C . VAL A 1 338 ? 11.595 18.088 14.617 1.00 68.88 338 VAL A C 1
ATOM 2690 O O . VAL A 1 338 ? 12.199 18.823 15.395 1.00 68.88 338 VAL A O 1
ATOM 2693 N N . GLN A 1 339 ? 10.962 18.550 13.531 1.00 55.97 339 GLN A N 1
ATOM 2694 C CA . GLN A 1 339 ? 10.922 19.960 13.125 1.00 55.97 339 GLN A CA 1
ATOM 2695 C C . GLN A 1 339 ? 9.857 20.783 13.855 1.00 55.97 339 GLN A C 1
ATOM 2697 O O . GLN A 1 339 ? 8.757 20.254 14.165 1.00 55.97 339 GLN A O 1
#

Radius of gyration: 25.8 Å; chains: 1; bounding box: 46×75×50 Å